Protein 4CCS (pdb70)

InterPro domains:
  IPR002762 Sirohydrochlorin cobaltochelatase CbiX-like [PF01903] (127-219)

Organism: Paracoccus pantotrophus (NCBI:txid82367)

Secondary structure (DSSP, 8-state):
-EEEEEE---SS-HHHHHHHHHHHHHHHGGG-TTSEEEEEETTSTTTTTT--TTEEEEE--SS-SHIIIIIHHHHHHHTT-TTPEEPPPGGG-TTHHHHHHHHHHHHHHHHT--GGG-EEEEEE---SS-SHHHHHHHHHHHHHGGGSSEEEEEESSSSSBHHHHTTT--SSEEEEE--S-HHHHHHT-HHHHHHHHT--SEEPPPGGGSTTHHHHHHHHHHHH--

CATH classification: 3.40.50.1400 (+1 more: 3.40.50.1400)

Radius of gyration: 17.85 Å; Cα contacts (8 Å, |Δi|>4): 462; chains: 1; bounding box: 40×48×39 Å

Nearest PDB structures (foldseek):
  4ccs-assembly1_A  TM=1.004E+00  e=5.128E-43  Paracoccus pantotrophus
  5zta-assembly2_B  TM=6.791E-01  e=8.653E-07  Bacillus subtilis subsp. subtilis str. 168
  2jh3-assembly1_C  TM=6.728E-01  e=1.393E-05  Deinococcus radiodurans
  7ca3-assembly1_A  TM=3.455E-01  e=2.907E+00  Homo sapiens

Sequence (226 aa):
RNVLIVAHGQPGDPAPQQRAIEALAARVAPLVPQACCVRGATLAMPGALDRADDETLIYPLFMATGWFTRSELPRRLALAGAPKARILPPFGSSDPGLPALCLALIAQAAETQGWPLAGTRLLVAAHGSGRSRAPSEAARRIAAGLAPYAAAATCGFIEEAPFFIADAARDLPERAICLPLFATQAEHVTDDLPAALSQAGFQGLVLPPVGLAPQVPAMIAESIKAALS

Structure (mmCIF, N/CA/C/O backbone):
data_4CCS
#
_entry.id   4CCS
#
_cell.length_a   130.450
_cell.length_b   130.450
_cell.length_c   56.850
_cell.angle_alpha   90.00
_cell.angle_beta   90.00
_cell.angle_gamma   120.00
#
_symmetry.space_group_name_H-M   'P 61 2 2'
#
loop_
_entity.id
_entity.type
_entity.pdbx_description
1 polymer CBIX
2 non-polymer D-MALATE
3 non-polymer 'SODIUM ION'
4 non-polymer 1,2-ETHANEDIOL
5 water water
#
loop_
_atom_site.group_PDB
_atom_site.id
_atom_site.type_symbol
_atom_site.label_atom_id
_atom_site.label_alt_id
_atom_site.label_comp_id
_atom_site.label_asym_id
_atom_site.label_entity_id
_atom_site.label_seq_id
_atom_site.pdbx_PDB_ins_code
_atom_site.Cartn_x
_atom_site.Cartn_y
_atom_site.Cartn_z
_atom_site.occupancy
_atom_site.B_iso_or_equiv
_atom_site.auth_seq_id
_atom_site.auth_comp_id
_atom_site.auth_asym_id
_atom_site.auth_atom_id
_atom_site.pdbx_PDB_model_num
ATOM 1 N N . ARG A 1 3 ? -3.382 38.417 7.786 1.00 39.12 3 ARG A N 1
ATOM 2 C CA . ARG A 1 3 ? -3.209 39.301 8.936 1.00 37.75 3 ARG A CA 1
ATOM 3 C C . ARG A 1 3 ? -1.737 39.714 9.122 1.00 36.95 3 ARG A C 1
ATOM 4 O O . ARG A 1 3 ? -1.464 40.896 9.172 1.00 36.55 3 ARG A O 1
ATOM 12 N N . ASN A 1 4 ? -0.801 38.770 9.204 1.00 32.25 4 ASN A N 1
ATOM 13 C CA . ASN A 1 4 ? 0.619 39.119 9.366 1.00 31.39 4 ASN A CA 1
ATOM 14 C C . ASN A 1 4 ? 1.250 39.499 8.019 1.00 31.26 4 ASN A C 1
ATOM 15 O O . ASN A 1 4 ? 1.165 38.720 7.065 1.00 30.61 4 ASN A O 1
ATOM 20 N N . VAL A 1 5 ? 1.851 40.703 7.931 1.00 25.73 5 VAL A N 1
ATOM 21 C CA . VAL A 1 5 ? 2.511 41.177 6.696 1.00 23.70 5 VAL A CA 1
ATOM 22 C C . VAL A 1 5 ? 3.937 41.664 6.976 1.00 25.11 5 VAL A C 1
ATOM 23 O O . VAL A 1 5 ? 4.146 42.513 7.843 1.00 24.20 5 VAL A O 1
ATOM 27 N N . LEU A 1 6 ? 4.904 41.161 6.199 1.00 20.91 6 LEU A N 1
ATOM 28 C CA . LEU A 1 6 ? 6.289 41.595 6.316 1.00 20.91 6 LEU A CA 1
ATOM 29 C C . LEU A 1 6 ? 6.760 42.210 4.990 1.00 21.59 6 LEU A C 1
ATOM 30 O O . LEU A 1 6 ? 6.705 41.547 3.959 1.00 19.67 6 LEU A O 1
ATOM 35 N N . ILE A 1 7 ? 7.160 43.493 5.022 1.00 19.35 7 ILE A N 1
ATOM 36 C CA . ILE A 1 7 ? 7.720 44.243 3.878 1.00 18.78 7 ILE A CA 1
ATOM 37 C C . ILE A 1 7 ? 9.222 43.967 3.956 1.00 20.80 7 ILE A C 1
ATOM 38 O O . ILE A 1 7 ? 9.862 44.310 4.959 1.00 18.96 7 ILE A O 1
ATOM 43 N N . VAL A 1 8 ? 9.759 43.293 2.934 1.00 17.42 8 VAL A N 1
ATOM 44 C CA . VAL A 1 8 ? 11.145 42.821 2.924 1.00 16.38 8 VAL A CA 1
ATOM 45 C C . VAL A 1 8 ? 12.005 43.525 1.884 1.00 18.94 8 VAL A C 1
ATOM 46 O O . VAL A 1 8 ? 11.675 43.524 0.699 1.00 18.41 8 VAL A O 1
ATOM 50 N N . ALA A 1 9 ? 13.130 44.087 2.331 1.00 15.82 9 ALA A N 1
ATOM 51 C CA . ALA A 1 9 ? 14.106 44.701 1.439 1.00 15.75 9 ALA A CA 1
ATOM 52 C C . ALA A 1 9 ? 15.319 43.785 1.272 1.00 20.53 9 ALA A C 1
ATOM 53 O O . ALA A 1 9 ? 15.670 43.031 2.197 1.00 18.30 9 ALA A O 1
ATOM 55 N N . HIS A 1 10 ? 15.978 43.874 0.106 1.00 17.58 10 HIS A N 1
ATOM 56 C CA . HIS A 1 10 ? 17.250 43.192 -0.141 1.00 18.11 10 HIS A CA 1
ATOM 57 C C . HIS A 1 10 ? 18.272 43.832 0.794 1.00 21.92 10 HIS A C 1
ATOM 58 O O . HIS A 1 10 ? 18.214 45.037 1.029 1.00 20.75 10 HIS A O 1
ATOM 65 N N . GLY A 1 11 ? 19.218 43.058 1.325 1.00 19.73 11 GLY A N 1
ATOM 66 C CA . GLY A 1 11 ? 20.213 43.726 2.165 1.00 18.76 11 GLY A CA 1
ATOM 67 C C . GLY A 1 11 ? 21.283 44.386 1.286 1.00 20.01 11 GLY A C 1
ATOM 68 O O . GLY A 1 11 ? 21.406 44.068 0.096 1.00 19.33 11 GLY A O 1
ATOM 69 N N . GLN A 1 12 ? 22.041 45.312 1.870 1.00 15.30 12 GLN A N 1
ATOM 70 C CA . GLN A 1 12 ? 23.153 45.979 1.189 1.00 15.11 12 GLN A CA 1
ATOM 71 C C . GLN A 1 12 ? 24.357 45.940 2.138 1.00 18.92 12 GLN A C 1
ATOM 72 O O . GLN A 1 12 ? 24.141 45.735 3.336 1.00 16.54 12 GLN A O 1
ATOM 80 N N . PRO A 1 13 ? 25.602 46.178 1.642 1.00 18.40 13 PRO A N 1
ATOM 81 C CA . PRO A 1 13 ? 26.773 46.191 2.545 1.00 18.74 13 PRO A CA 1
ATOM 82 C C . PRO A 1 13 ? 26.674 47.315 3.581 1.00 22.24 13 PRO A C 1
ATOM 83 O O . PRO A 1 13 ? 25.928 48.284 3.392 1.00 21.26 13 PRO A O 1
ATOM 87 N N . GLY A 1 14 ? 27.406 47.170 4.690 1.00 18.70 14 GLY A N 1
ATOM 88 C CA . GLY A 1 14 ? 27.450 48.164 5.758 1.00 17.89 14 GLY A CA 1
ATOM 89 C C . GLY A 1 14 ? 26.665 47.736 6.979 1.00 19.93 14 GLY A C 1
ATOM 90 O O . GLY A 1 14 ? 26.213 46.597 7.063 1.00 19.79 14 GLY A O 1
ATOM 91 N N . ASP A 1 15 ? 26.495 48.660 7.923 1.00 16.85 15 ASP A N 1
ATOM 92 C CA . ASP A 1 15 ? 25.747 48.453 9.160 1.00 17.08 15 ASP A CA 1
ATOM 93 C C . ASP A 1 15 ? 24.268 48.170 8.807 1.00 21.26 15 ASP A C 1
ATOM 94 O O . ASP A 1 15 ? 23.634 49.011 8.163 1.00 19.10 15 ASP A O 1
ATOM 99 N N . PRO A 1 16 ? 23.719 47.001 9.231 1.00 18.13 16 PRO A N 1
ATOM 100 C CA . PRO A 1 16 ? 22.316 46.708 8.921 1.00 17.96 16 PRO A CA 1
ATOM 101 C C . PRO A 1 16 ? 21.300 47.537 9.722 1.00 19.38 16 PRO A C 1
ATOM 102 O O . PRO A 1 16 ? 20.131 47.566 9.334 1.00 17.94 16 PRO A O 1
ATOM 106 N N . ALA A 1 17 ? 21.716 48.166 10.841 1.00 16.03 17 ALA A N 1
ATOM 107 C CA . ALA A 1 17 ? 20.780 48.913 11.702 1.00 16.98 17 ALA A CA 1
ATOM 108 C C . ALA A 1 17 ? 20.057 50.083 10.975 1.00 19.15 17 ALA A C 1
ATOM 109 O O . ALA A 1 17 ? 18.825 50.127 11.053 1.00 16.66 17 ALA A O 1
ATOM 111 N N . PRO A 1 18 ? 20.773 50.979 10.221 1.00 16.95 18 PRO A N 1
ATOM 112 C CA . PRO A 1 18 ? 20.018 52.043 9.525 1.00 16.84 18 PRO A CA 1
ATOM 113 C C . PRO A 1 18 ? 19.142 51.483 8.384 1.00 19.06 18 PRO A C 1
ATOM 114 O O . PRO A 1 18 ? 18.071 52.021 8.113 1.00 18.16 18 PRO A O 1
ATOM 118 N N . GLN A 1 19 ? 19.544 50.343 7.796 1.00 14.27 19 GLN A N 1
ATOM 119 C CA . GLN A 1 19 ? 18.768 49.697 6.731 1.00 14.44 19 GLN A CA 1
ATOM 120 C C . GLN A 1 19 ? 17.458 49.154 7.320 1.00 18.11 19 GLN A C 1
ATOM 121 O O . GLN A 1 19 ? 16.398 49.314 6.715 1.00 17.06 19 GLN A O 1
ATOM 129 N N . GLN A 1 20 ? 17.536 48.559 8.518 1.00 15.00 20 GLN A N 1
ATOM 130 C CA . GLN A 1 20 ? 16.364 48.031 9.237 1.00 15.72 20 GLN A CA 1
ATOM 131 C C . GLN A 1 20 ? 15.419 49.161 9.645 1.00 19.17 20 GLN A C 1
ATOM 132 O O . GLN A 1 20 ? 14.209 49.031 9.431 1.00 18.75 20 GLN A O 1
ATOM 140 N N . ARG A 1 21 ? 15.969 50.272 10.194 1.00 16.79 21 ARG A N 1
ATOM 141 C CA . ARG A 1 21 ? 15.176 51.449 10.599 1.00 16.69 21 ARG A CA 1
ATOM 142 C C . ARG A 1 21 ? 14.397 52.032 9.401 1.00 18.89 21 ARG A C 1
ATOM 143 O O . ARG A 1 21 ? 13.245 52.419 9.572 1.00 17.98 21 ARG A O 1
ATOM 151 N N . ALA A 1 22 ? 15.022 52.097 8.204 1.00 15.95 22 ALA A N 1
ATOM 152 C CA . ALA A 1 22 ? 14.367 52.616 6.988 1.00 16.40 22 ALA A CA 1
ATOM 153 C C . ALA A 1 22 ? 13.160 51.761 6.579 1.00 19.17 22 ALA A C 1
ATOM 154 O O . ALA A 1 22 ? 12.095 52.304 6.250 1.00 18.42 22 ALA A O 1
ATOM 156 N N . ILE A 1 23 ? 13.299 50.431 6.622 1.00 15.01 23 ILE A N 1
ATOM 157 C CA . ILE A 1 23 ? 12.196 49.537 6.219 1.00 14.76 23 ILE A CA 1
ATOM 158 C C . ILE A 1 23 ? 11.084 49.536 7.289 1.00 19.17 23 ILE A C 1
ATOM 159 O O . ILE A 1 23 ? 9.901 49.478 6.935 1.00 17.33 23 ILE A O 1
ATOM 164 N N . GLU A 1 24 ? 11.458 49.686 8.579 1.00 16.68 24 GLU A N 1
ATOM 165 C CA . GLU A 1 24 ? 10.480 49.808 9.671 1.00 15.99 24 GLU A CA 1
ATOM 166 C C . GLU A 1 24 ? 9.679 51.100 9.499 1.00 20.27 24 GLU A C 1
ATOM 167 O O . GLU A 1 24 ? 8.453 51.069 9.659 1.00 19.46 24 GLU A O 1
ATOM 173 N N . ALA A 1 25 ? 10.359 52.219 9.113 1.00 18.03 25 ALA A N 1
ATOM 174 C CA . ALA A 1 25 ? 9.729 53.523 8.867 1.00 18.75 25 ALA A CA 1
ATOM 175 C C . ALA A 1 25 ? 8.716 53.425 7.709 1.00 21.90 25 ALA A C 1
ATOM 176 O O . ALA A 1 25 ? 7.625 54.005 7.795 1.00 21.36 25 ALA A O 1
ATOM 178 N N . LEU A 1 26 ? 9.067 52.671 6.640 1.00 17.06 26 LEU A N 1
ATOM 179 C CA . LEU A 1 26 ? 8.174 52.453 5.500 1.00 16.78 26 LEU A CA 1
ATOM 180 C C . LEU A 1 26 ? 6.959 51.610 5.919 1.00 20.24 26 LEU A C 1
ATOM 181 O O . LEU A 1 26 ? 5.832 51.997 5.628 1.00 20.34 26 LEU A O 1
ATOM 186 N N . ALA A 1 27 ? 7.182 50.496 6.640 1.00 17.77 27 ALA A N 1
ATOM 187 C CA . ALA A 1 27 ? 6.087 49.634 7.107 1.00 18.32 27 ALA A CA 1
ATOM 188 C C . ALA A 1 27 ? 5.135 50.394 8.045 1.00 23.07 27 ALA A C 1
ATOM 189 O O . ALA A 1 27 ? 3.931 50.130 8.011 1.00 22.96 27 ALA A O 1
ATOM 191 N N . ALA A 1 28 ? 5.669 51.368 8.834 1.00 19.95 28 ALA A N 1
ATOM 192 C CA . ALA A 1 28 ? 4.883 52.205 9.743 1.00 20.70 28 ALA A CA 1
ATOM 193 C C . ALA A 1 28 ? 3.966 53.174 8.978 1.00 26.63 28 ALA A C 1
ATOM 194 O O . ALA A 1 28 ? 2.907 53.528 9.492 1.00 25.77 28 ALA A O 1
ATOM 196 N N . ARG A 1 29 ? 4.352 53.577 7.749 1.00 22.59 29 ARG A N 1
ATOM 197 C CA . ARG A 1 29 ? 3.531 54.442 6.899 1.00 21.47 29 ARG A CA 1
ATOM 198 C C . ARG A 1 29 ? 2.455 53.600 6.201 1.00 24.10 29 ARG A C 1
ATOM 199 O O . ARG A 1 29 ? 1.339 54.085 6.000 1.00 24.46 29 ARG A O 1
ATOM 207 N N . VAL A 1 30 ? 2.774 52.336 5.864 1.00 19.67 30 VAL A N 1
ATOM 208 C CA . VAL A 1 30 ? 1.847 51.375 5.252 1.00 19.18 30 VAL A CA 1
ATOM 209 C C . VAL A 1 30 ? 0.741 50.998 6.272 1.00 25.81 30 VAL A C 1
ATOM 210 O O . VAL A 1 30 ? -0.448 51.004 5.928 1.00 23.65 30 VAL A O 1
ATOM 214 N N . ALA A 1 31 ? 1.157 50.688 7.522 1.00 23.05 31 ALA A N 1
ATOM 215 C CA . ALA A 1 31 ? 0.328 50.222 8.642 1.00 23.46 31 ALA A CA 1
ATOM 216 C C . ALA A 1 31 ? -1.068 50.913 8.791 1.00 28.63 31 ALA A C 1
ATOM 217 O O . ALA A 1 31 ? -2.046 50.172 8.716 1.00 28.51 31 ALA A O 1
ATOM 219 N N . PRO A 1 32 ? -1.192 52.275 8.949 1.00 27.01 32 PRO A N 1
ATOM 220 C CA . PRO A 1 32 ? -2.542 52.870 9.110 1.00 27.85 32 PRO A CA 1
ATOM 221 C C . PRO A 1 32 ? -3.474 52.744 7.894 1.00 33.05 32 PRO A C 1
ATOM 222 O O . PRO A 1 32 ? -4.674 53.014 8.013 1.00 32.66 32 PRO A O 1
ATOM 226 N N . LEU A 1 33 ? -2.929 52.292 6.746 1.00 29.30 33 LEU A N 1
ATOM 227 C CA . LEU A 1 33 ? -3.662 52.118 5.497 1.00 29.01 33 LEU A CA 1
ATOM 228 C C . LEU A 1 33 ? -4.190 50.692 5.294 1.00 32.95 33 LEU A C 1
ATOM 229 O O . LEU A 1 33 ? -4.983 50.477 4.378 1.00 33.61 33 LEU A O 1
ATOM 234 N N . VAL A 1 34 ? -3.750 49.718 6.131 1.00 28.81 34 VAL A N 1
ATOM 235 C CA . VAL A 1 34 ? -4.192 48.311 6.094 1.00 29.42 34 VAL A CA 1
ATOM 236 C C . VAL A 1 34 ? -4.602 47.889 7.537 1.00 35.56 34 VAL A C 1
ATOM 237 O O . VAL A 1 34 ? -3.903 47.070 8.138 1.00 33.45 34 VAL A O 1
ATOM 241 N N . PRO A 1 35 ? -5.726 48.436 8.095 1.00 35.65 35 PRO A N 1
ATOM 242 C CA . PRO A 1 35 ? -6.124 48.100 9.473 1.00 35.85 35 PRO A CA 1
ATOM 243 C C . PRO A 1 35 ? -6.375 46.614 9.754 1.00 39.70 35 PRO A C 1
ATOM 244 O O . PRO A 1 35 ? -6.166 46.177 10.883 1.00 40.59 35 PRO A O 1
ATOM 248 N N . GLN A 1 36 ? -6.773 45.832 8.735 1.00 35.64 36 GLN A N 1
ATOM 249 C CA . GLN A 1 36 ? -7.039 44.397 8.872 1.00 34.96 36 GLN A CA 1
ATOM 250 C C . GLN A 1 36 ? -5.757 43.534 8.997 1.00 36.94 36 GLN A C 1
ATOM 251 O O . GLN A 1 36 ? -5.848 42.316 9.158 1.00 36.53 36 GLN A O 1
ATOM 259 N N . ALA A 1 37 ? -4.576 44.162 8.940 1.00 32.77 37 ALA A N 1
ATOM 260 C CA . ALA A 1 37 ? -3.305 43.446 9.034 1.00 31.27 37 ALA A CA 1
ATOM 261 C C . ALA A 1 37 ? -2.300 44.085 9.998 1.00 30.95 37 ALA A C 1
ATOM 262 O O . ALA A 1 37 ? -2.404 45.273 10.298 1.00 29.63 37 ALA A O 1
ATOM 264 N N . CYS A 1 38 ? -1.322 43.276 10.460 1.00 27.33 38 CYS A N 1
ATOM 265 C CA A CYS A 1 38 ? -0.212 43.691 11.324 0.50 26.60 38 CYS A CA 1
ATOM 266 C CA B CYS A 1 38 ? -0.221 43.748 11.301 0.50 26.40 38 CYS A CA 1
ATOM 267 C C . CYS A 1 38 ? 0.993 43.792 10.383 1.00 27.24 38 CYS A C 1
ATOM 268 O O . CYS A 1 38 ? 1.521 42.752 9.987 1.00 25.85 38 CYS A O 1
ATOM 273 N N . VAL A 1 39 ? 1.381 45.002 9.993 1.00 22.32 39 VAL A N 1
ATOM 274 C CA . VAL A 1 39 ? 2.463 45.267 9.035 1.00 21.32 39 VAL A CA 1
ATOM 275 C C . VAL A 1 39 ? 3.770 45.635 9.713 1.00 23.29 39 VAL A C 1
ATOM 276 O O . VAL A 1 39 ? 3.814 46.585 10.488 1.00 22.60 39 VAL A O 1
ATOM 280 N N . ARG A 1 40 ? 4.845 44.902 9.380 1.00 20.18 40 ARG A N 1
ATOM 281 C CA . ARG A 1 40 ? 6.184 45.174 9.917 1.00 19.89 40 ARG A CA 1
ATOM 282 C C . ARG A 1 40 ? 7.195 45.179 8.766 1.00 22.55 40 ARG A C 1
ATOM 283 O O . ARG A 1 40 ? 6.874 44.696 7.675 1.00 22.91 40 ARG A O 1
ATOM 291 N N . GLY A 1 41 ? 8.384 45.762 8.988 1.00 19.03 41 GLY A N 1
ATOM 292 C CA . GLY A 1 41 ? 9.416 45.832 7.955 1.00 18.67 41 GLY A CA 1
ATOM 293 C C . GLY A 1 41 ? 10.685 45.073 8.351 1.00 22.96 41 GLY A C 1
ATOM 294 O O . GLY A 1 41 ? 10.991 44.926 9.542 1.00 21.61 41 GLY A O 1
ATOM 295 N N . ALA A 1 42 ? 11.422 44.589 7.342 1.00 19.05 42 ALA A N 1
ATOM 296 C CA . ALA A 1 42 ? 12.677 43.863 7.551 1.00 19.60 42 ALA A CA 1
ATOM 297 C C . ALA A 1 42 ? 13.633 44.023 6.382 1.00 22.01 42 ALA A C 1
ATOM 298 O O . ALA A 1 42 ? 13.213 44.100 5.223 1.00 19.87 42 ALA A O 1
ATOM 300 N N . THR A 1 43 ? 14.933 44.042 6.694 1.00 17.80 43 THR A N 1
ATOM 301 C CA . THR A 1 43 ? 15.981 44.038 5.681 1.00 16.53 43 THR A CA 1
ATOM 302 C C . THR A 1 43 ? 16.690 42.712 5.797 1.00 19.27 43 THR A C 1
ATOM 303 O O . THR A 1 43 ? 16.993 42.278 6.914 1.00 16.45 43 THR A O 1
ATOM 307 N N . LEU A 1 44 ? 16.979 42.079 4.651 1.00 17.64 44 LEU A N 1
ATOM 308 C CA . LEU A 1 44 ? 17.704 40.812 4.629 1.00 17.73 44 LEU A CA 1
ATOM 309 C C . LEU A 1 44 ? 19.170 40.981 5.082 1.00 20.65 44 LEU A C 1
ATOM 310 O O . LEU A 1 44 ? 19.855 39.976 5.283 1.00 20.54 44 LEU A O 1
ATOM 315 N N . ALA A 1 45 ? 19.635 42.245 5.298 1.00 15.18 45 ALA A N 1
ATOM 316 C CA . ALA A 1 45 ? 21.002 42.489 5.826 1.00 15.61 45 ALA A CA 1
ATOM 317 C C . ALA A 1 45 ? 21.031 42.190 7.343 1.00 19.36 45 ALA A C 1
ATOM 318 O O . ALA A 1 45 ? 22.105 42.030 7.923 1.00 18.23 45 ALA A O 1
ATOM 320 N N . MET A 1 46 ? 19.846 42.125 7.983 1.00 17.63 46 MET A N 1
ATOM 321 C CA . MET A 1 46 ? 19.728 41.891 9.412 1.00 19.17 46 MET A CA 1
ATOM 322 C C . MET A 1 46 ? 19.598 40.392 9.678 1.00 25.32 46 MET A C 1
ATOM 323 O O . MET A 1 46 ? 18.706 39.759 9.092 1.00 24.89 46 MET A O 1
ATOM 328 N N . PRO A 1 47 ? 20.493 39.795 10.530 1.00 22.84 47 PRO A N 1
ATOM 329 C CA . PRO A 1 47 ? 20.328 38.368 10.839 1.00 23.20 47 PRO A CA 1
ATOM 330 C C . PRO A 1 47 ? 18.999 38.203 11.595 1.00 28.74 47 PRO A C 1
ATOM 331 O O . PRO A 1 47 ? 18.610 39.086 12.376 1.00 28.76 47 PRO A O 1
ATOM 335 N N . 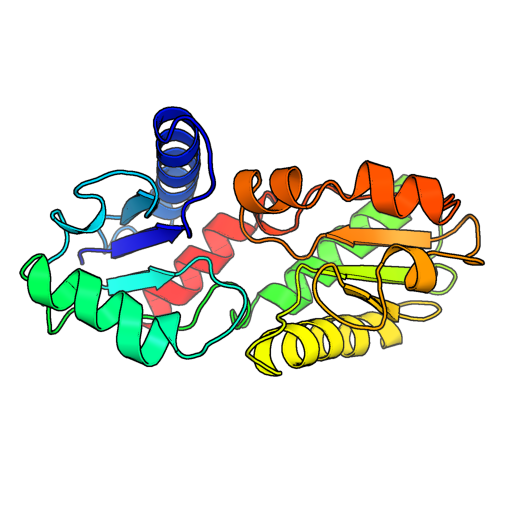GLY A 1 48 ? 18.273 37.124 11.294 1.00 27.19 48 GLY A N 1
ATOM 336 C CA . GLY A 1 48 ? 16.977 36.858 11.931 1.00 27.55 48 GLY A CA 1
ATOM 337 C C . GLY A 1 48 ? 15.852 37.757 11.399 1.00 31.56 48 GLY A C 1
ATOM 338 O O . GLY A 1 48 ? 14.831 37.901 12.072 1.00 30.01 48 GLY A O 1
ATOM 339 N N . ALA A 1 49 ? 16.036 38.349 10.193 1.00 28.83 49 ALA A N 1
ATOM 340 C CA . ALA A 1 49 ? 15.064 39.244 9.527 1.00 28.95 49 ALA A CA 1
ATOM 341 C C . ALA A 1 49 ? 13.679 38.611 9.400 1.00 33.56 49 ALA A C 1
ATOM 342 O O . ALA A 1 49 ? 12.674 39.267 9.674 1.00 32.92 49 ALA A O 1
ATOM 344 N N . LEU A 1 50 ? 13.652 37.329 8.994 1.00 31.86 50 LEU A N 1
ATOM 345 C CA . LEU A 1 50 ? 12.454 36.540 8.723 1.00 32.97 50 LEU A CA 1
ATOM 346 C C . LEU A 1 50 ? 11.956 35.649 9.861 1.00 42.10 50 LEU A C 1
ATOM 347 O O . LEU A 1 50 ? 10.985 34.912 9.641 1.00 42.65 50 LEU A O 1
ATOM 352 N N . ASP A 1 51 ? 12.573 35.684 11.061 1.00 40.97 51 ASP A N 1
ATOM 353 C CA . ASP A 1 51 ? 12.078 34.760 12.085 1.00 42.25 51 ASP A CA 1
ATOM 354 C C . ASP A 1 51 ? 10.753 35.232 12.751 1.00 47.45 51 ASP A C 1
ATOM 355 O O . ASP A 1 51 ? 10.138 34.441 13.466 1.00 48.25 51 ASP A O 1
ATOM 360 N N . ARG A 1 52 ? 10.253 36.441 12.421 1.00 44.39 52 ARG A N 1
ATOM 361 C CA . ARG A 1 52 ? 8.951 36.899 12.920 1.00 44.81 52 ARG A CA 1
ATOM 362 C C . ARG A 1 52 ? 7.807 36.362 12.023 1.00 48.50 52 ARG A C 1
ATOM 363 O O . ARG A 1 52 ? 6.641 36.391 12.423 1.00 48.46 52 ARG A O 1
ATOM 371 N N . ALA A 1 53 ? 8.157 35.861 10.820 1.00 43.80 53 ALA A N 1
ATOM 372 C CA . ALA A 1 53 ? 7.216 35.306 9.848 1.00 42.86 53 ALA A CA 1
ATOM 373 C C . ALA A 1 53 ? 6.835 33.872 10.183 1.00 45.26 53 ALA A C 1
ATOM 374 O O . ALA A 1 53 ? 7.636 33.126 10.744 1.00 45.08 53 ALA A O 1
ATOM 376 N N . ASP A 1 54 ? 5.613 33.484 9.798 1.00 40.78 54 ASP A N 1
ATOM 377 C CA . ASP A 1 54 ? 5.080 32.132 9.953 1.00 39.93 54 ASP A CA 1
ATOM 378 C C . ASP A 1 54 ? 4.335 31.731 8.674 1.00 43.83 54 ASP A C 1
ATOM 379 O O . ASP A 1 54 ? 4.310 32.511 7.715 1.00 42.90 54 ASP A O 1
ATOM 384 N N . ASP A 1 55 ? 3.737 30.525 8.653 1.00 41.05 55 ASP A N 1
ATOM 385 C CA . ASP A 1 55 ? 3.007 29.986 7.504 1.00 40.85 55 ASP A CA 1
ATOM 386 C C . ASP A 1 55 ? 1.811 30.832 7.039 1.00 42.41 55 ASP A C 1
ATOM 387 O O . ASP A 1 55 ? 1.404 30.696 5.886 1.00 42.34 55 ASP A O 1
ATOM 392 N N . GLU A 1 56 ? 1.265 31.708 7.905 1.00 37.42 56 GLU A N 1
ATOM 393 C CA . GLU A 1 56 ? 0.140 32.572 7.531 1.00 37.13 56 GLU A CA 1
ATOM 394 C C . GLU A 1 56 ? 0.563 34.033 7.274 1.00 38.39 56 GLU A C 1
ATOM 395 O O . GLU A 1 56 ? -0.293 34.917 7.190 1.00 37.71 56 GLU A O 1
ATOM 401 N N . THR A 1 57 ? 1.876 34.284 7.126 1.00 33.70 57 THR A N 1
ATOM 402 C CA . THR A 1 57 ? 2.395 35.637 6.867 1.00 32.56 57 THR A CA 1
ATOM 403 C C . THR A 1 57 ? 2.463 35.899 5.357 1.00 33.52 57 THR A C 1
ATOM 404 O O . THR A 1 57 ? 2.825 34.999 4.594 1.00 33.29 57 THR A O 1
ATOM 408 N N . LEU A 1 58 ? 2.116 37.129 4.936 1.00 28.56 58 LEU A N 1
ATOM 409 C CA . LEU A 1 58 ? 2.248 37.565 3.544 1.00 27.97 58 LEU A CA 1
ATOM 410 C C . LEU A 1 58 ? 3.556 38.372 3.451 1.00 29.23 58 LEU A C 1
ATOM 411 O O . LEU A 1 58 ? 3.838 39.179 4.329 1.00 28.30 58 LEU A O 1
ATOM 416 N N . ILE A 1 59 ? 4.346 38.145 2.404 1.00 25.84 59 ILE A N 1
ATOM 417 C CA . ILE A 1 59 ? 5.612 38.848 2.185 1.00 25.17 59 ILE A CA 1
ATOM 418 C C . ILE A 1 59 ? 5.476 39.816 1.011 1.00 26.75 59 ILE A C 1
ATOM 419 O O . ILE A 1 59 ? 5.176 39.372 -0.101 1.00 26.29 59 ILE A O 1
ATOM 424 N N . TYR A 1 60 ? 5.694 41.128 1.246 1.00 22.60 60 TYR A N 1
ATOM 425 C CA . TYR A 1 60 ? 5.716 42.105 0.151 1.00 21.57 60 TYR A CA 1
ATOM 426 C C . TYR A 1 60 ? 7.209 42.410 -0.116 1.00 21.91 60 TYR A C 1
ATOM 427 O O . TYR A 1 60 ? 7.831 43.137 0.661 1.00 20.41 60 TYR A O 1
ATOM 436 N N . PRO A 1 61 ? 7.781 41.831 -1.180 1.00 18.96 61 PRO A N 1
ATOM 437 C CA . PRO A 1 61 ? 9.201 42.057 -1.472 1.00 18.15 61 PRO A CA 1
ATOM 438 C C . PRO A 1 61 ? 9.457 43.371 -2.217 1.00 22.64 61 PRO A C 1
ATOM 439 O O . PRO A 1 61 ? 8.859 43.624 -3.268 1.00 20.07 61 PRO A O 1
ATOM 443 N N . LEU A 1 62 ? 10.380 44.198 -1.692 1.00 21.22 62 LEU A N 1
ATOM 444 C CA . LEU A 1 62 ? 10.778 45.448 -2.362 1.00 21.87 62 LEU A CA 1
ATOM 445 C C . LEU A 1 62 ? 11.811 45.148 -3.470 1.00 24.62 62 LEU A C 1
ATOM 446 O O . LEU A 1 62 ? 12.894 45.736 -3.498 1.00 24.71 62 LEU A O 1
ATOM 451 N N . PHE A 1 63 ? 11.500 44.187 -4.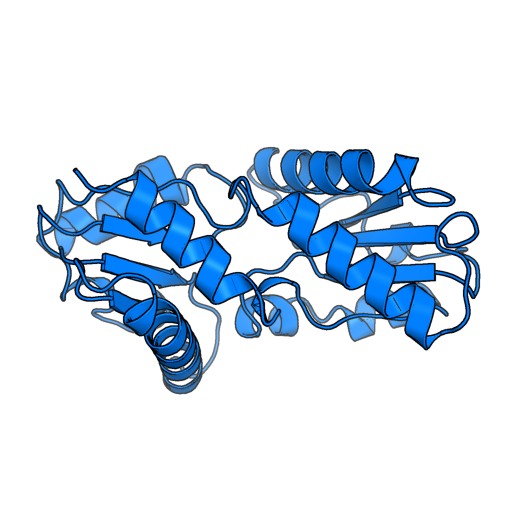344 1.00 20.40 63 PHE A N 1
ATOM 452 C CA . PHE A 1 63 ? 12.401 43.779 -5.428 1.00 20.77 63 PHE A CA 1
ATOM 453 C C . PHE A 1 63 ? 11.914 44.386 -6.744 1.00 25.11 63 PHE A C 1
ATOM 454 O O . PHE A 1 63 ? 10.732 44.715 -6.848 1.00 22.93 63 PHE A O 1
ATOM 462 N N . MET A 1 64 ? 12.818 44.556 -7.734 1.00 22.87 64 MET A N 1
ATOM 463 C CA . MET A 1 64 ? 12.467 45.173 -9.024 1.00 22.17 64 MET A CA 1
ATOM 464 C C . MET A 1 64 ? 11.824 44.218 -10.036 1.00 28.80 64 MET A C 1
ATOM 465 O O . MET A 1 64 ? 11.193 44.677 -10.992 1.00 29.20 64 MET A O 1
ATOM 470 N N . ALA A 1 65 ? 12.014 42.909 -9.860 1.00 28.12 65 ALA A N 1
ATOM 471 C CA . ALA A 1 65 ? 11.438 41.887 -10.750 1.00 29.84 65 ALA A CA 1
ATOM 472 C C . ALA A 1 65 ? 11.357 40.544 -10.040 1.00 35.32 65 ALA A C 1
ATOM 473 O O . ALA A 1 65 ? 11.876 40.395 -8.932 1.00 34.03 65 ALA A O 1
ATOM 475 N N . THR A 1 66 ? 10.670 39.583 -10.675 1.00 33.95 66 THR A N 1
ATOM 476 C CA . THR A 1 66 ? 10.534 38.197 -10.237 1.00 35.07 66 THR A CA 1
ATOM 477 C C . THR A 1 66 ? 11.771 37.465 -10.815 1.00 40.90 66 THR A C 1
ATOM 478 O O . THR A 1 66 ? 12.328 37.915 -11.817 1.00 40.82 66 THR A O 1
ATOM 482 N N . GLY A 1 67 ? 12.213 36.372 -10.179 1.00 38.92 67 GLY A N 1
ATOM 483 C CA . GLY A 1 67 ? 13.364 35.599 -10.643 1.00 39.68 67 GLY A CA 1
ATOM 484 C C . GLY A 1 67 ? 13.765 34.529 -9.633 1.00 46.42 67 GLY A C 1
ATOM 485 O O . GLY A 1 67 ? 12.941 34.115 -8.815 1.00 45.44 67 GLY A O 1
ATOM 486 N N . TRP A 1 68 ? 15.036 34.091 -9.688 1.00 45.90 68 TRP A N 1
ATOM 487 C CA . TRP A 1 68 ? 15.601 33.078 -8.793 1.00 47.01 68 TRP A CA 1
ATOM 488 C C . TRP A 1 68 ? 15.392 33.430 -7.312 1.00 51.10 68 TRP A C 1
ATOM 489 O O . TRP A 1 68 ? 15.106 32.533 -6.514 1.00 50.98 68 TRP A O 1
ATOM 500 N N . PHE A 1 69 ? 15.526 34.724 -6.950 1.00 46.90 69 PHE A N 1
ATOM 501 C CA . PHE A 1 69 ? 15.341 35.152 -5.565 1.00 46.65 69 PHE A CA 1
ATOM 502 C C . PHE A 1 69 ? 13.895 34.952 -5.079 1.00 51.44 69 PHE A C 1
ATOM 503 O O . PHE A 1 69 ? 13.705 34.271 -4.074 1.00 51.36 69 PHE A O 1
ATOM 511 N N . THR A 1 70 ? 12.888 35.486 -5.807 1.00 48.22 70 THR A N 1
ATOM 512 C CA . THR A 1 70 ? 11.471 35.344 -5.432 1.00 48.52 70 THR A CA 1
ATOM 513 C C . THR A 1 70 ? 10.973 33.893 -5.514 1.00 53.84 70 THR A C 1
ATOM 514 O O . THR A 1 70 ? 10.170 33.476 -4.677 1.00 53.16 70 THR A O 1
ATOM 518 N N . ARG A 1 71 ? 11.448 33.134 -6.523 1.00 51.52 71 ARG A N 1
ATOM 519 C CA . ARG A 1 71 ? 11.024 31.757 -6.782 1.00 51.89 71 ARG A CA 1
ATOM 520 C C . ARG A 1 71 ? 11.727 30.682 -5.950 1.00 55.78 71 ARG A C 1
ATOM 521 O O . ARG A 1 71 ? 11.085 29.685 -5.608 1.00 55.48 71 ARG A O 1
ATOM 529 N N . SER A 1 72 ? 13.029 30.854 -5.648 1.00 52.21 72 SER A N 1
ATOM 530 C CA . SER A 1 72 ? 13.794 29.830 -4.934 1.00 52.14 72 SER A CA 1
ATOM 531 C C . SER A 1 72 ? 14.494 30.280 -3.643 1.00 55.35 72 SER A C 1
ATOM 532 O O . SER A 1 72 ? 14.366 29.586 -2.632 1.00 55.18 72 SER A O 1
ATOM 535 N N . GLU A 1 73 ? 15.254 31.398 -3.676 1.00 50.84 73 GLU A N 1
ATOM 536 C CA . GLU A 1 73 ? 16.022 31.873 -2.521 1.00 50.20 73 GLU A CA 1
ATOM 537 C C . GLU A 1 73 ? 15.158 32.327 -1.344 1.00 53.18 73 GLU A C 1
ATOM 538 O O . GLU A 1 73 ? 15.306 31.780 -0.250 1.00 52.41 73 GLU A O 1
ATOM 544 N N . LEU A 1 74 ? 14.290 33.334 -1.554 1.00 49.80 74 LEU A N 1
ATOM 545 C CA . LEU A 1 74 ? 13.388 33.853 -0.522 1.00 49.23 74 LEU A CA 1
ATOM 546 C C . LEU A 1 74 ? 12.511 32.723 0.076 1.00 54.67 74 LEU A C 1
ATOM 547 O O . LEU A 1 74 ? 12.433 32.682 1.299 1.00 53.99 74 LEU A O 1
ATOM 552 N N . PRO A 1 75 ? 11.966 31.745 -0.734 1.00 53.32 75 PRO A N 1
ATOM 553 C CA . PRO A 1 75 ? 11.226 30.628 -0.126 1.00 54.08 75 PRO A CA 1
ATOM 554 C C . PRO A 1 75 ? 12.119 29.736 0.755 1.00 60.39 75 PRO A C 1
ATOM 555 O O . PRO A 1 75 ? 11.641 29.230 1.769 1.00 60.36 75 PRO A O 1
ATOM 559 N N . ARG A 1 76 ? 13.406 29.561 0.378 1.00 57.88 76 ARG A N 1
ATOM 560 C CA . ARG A 1 76 ? 14.384 28.768 1.132 1.00 58.10 76 ARG A CA 1
ATOM 561 C C . ARG A 1 76 ? 14.721 29.478 2.456 1.00 62.20 76 ARG A C 1
ATOM 562 O O . ARG A 1 76 ? 14.679 28.839 3.506 1.00 62.58 76 ARG A O 1
ATOM 570 N N . ARG A 1 77 ? 14.996 30.802 2.410 1.00 57.81 77 ARG A N 1
ATOM 571 C CA . ARG A 1 77 ? 15.281 31.621 3.597 1.00 57.12 77 ARG A CA 1
ATOM 572 C C . ARG A 1 77 ? 14.070 31.739 4.551 1.00 60.90 77 ARG A C 1
ATOM 573 O O . ARG A 1 77 ? 14.259 32.029 5.737 1.00 60.94 77 ARG A O 1
ATOM 581 N N . LEU A 1 78 ? 12.841 31.494 4.033 1.00 56.11 78 LEU A N 1
ATOM 582 C CA . LEU A 1 78 ? 11.599 31.507 4.808 1.00 55.45 78 LEU A CA 1
ATOM 583 C C . LEU A 1 78 ? 11.315 30.122 5.404 1.00 61.19 78 LEU A C 1
ATOM 584 O O . LEU A 1 78 ? 10.987 30.037 6.587 1.00 60.49 78 LEU A O 1
ATOM 589 N N . ALA A 1 79 ? 11.437 29.044 4.582 1.00 59.42 79 ALA A N 1
ATOM 590 C CA . ALA A 1 79 ? 11.199 27.643 4.970 1.00 60.13 79 ALA A CA 1
ATOM 591 C C . ALA A 1 79 ? 12.083 27.186 6.124 1.00 65.85 79 ALA A C 1
ATOM 592 O O . ALA A 1 79 ? 11.627 26.411 6.972 1.00 65.67 79 ALA A O 1
ATOM 594 N N . LEU A 1 80 ? 13.343 27.668 6.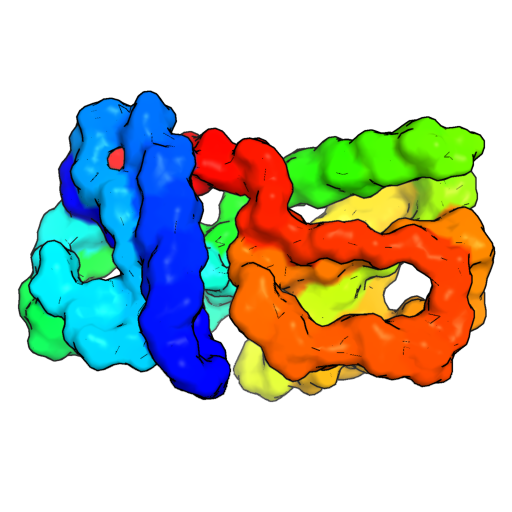152 1.00 62.95 80 LEU A N 1
ATOM 595 C CA . LEU A 1 80 ? 14.303 27.367 7.211 1.00 63.16 80 LEU A CA 1
ATOM 596 C C . LEU A 1 80 ? 13.893 28.097 8.488 1.00 66.78 80 LEU A C 1
ATOM 597 O O . LEU A 1 80 ? 13.868 27.477 9.550 1.00 66.71 80 LEU A O 1
ATOM 602 N N . ALA A 1 81 ? 13.515 29.395 8.367 1.00 62.45 81 ALA A N 1
ATOM 603 C CA . ALA A 1 81 ? 13.076 30.273 9.462 1.00 61.63 81 ALA A CA 1
ATOM 604 C C . ALA A 1 81 ? 11.799 29.793 10.182 1.00 64.09 81 ALA A C 1
ATOM 605 O O . ALA A 1 81 ? 11.446 30.341 11.229 1.00 63.40 81 ALA A O 1
ATOM 607 N N . GLY A 1 82 ? 11.121 28.768 9.627 1.00 60.17 82 GLY A N 1
ATOM 608 C CA . GLY A 1 82 ? 9.900 28.183 10.179 1.00 59.95 82 GLY A CA 1
ATOM 609 C C . GLY A 1 82 ? 8.638 28.604 9.421 1.00 63.89 82 GLY A C 1
ATOM 610 O O . GLY A 1 82 ? 7.533 28.358 9.913 1.00 63.50 82 GLY A O 1
ATOM 611 N N . ALA A 1 83 ? 8.797 29.211 8.220 1.00 60.04 83 ALA A N 1
ATOM 612 C CA . ALA A 1 83 ? 7.682 29.690 7.393 1.00 59.36 83 ALA A CA 1
ATOM 613 C C . ALA A 1 83 ? 7.707 29.185 5.917 1.00 62.58 83 ALA A C 1
ATOM 614 O O . ALA A 1 83 ? 7.776 30.025 5.009 1.00 62.01 83 ALA A O 1
ATOM 616 N N . PRO A 1 84 ? 7.616 27.836 5.661 1.00 58.52 84 PRO A N 1
ATOM 617 C CA . PRO A 1 84 ? 7.622 27.344 4.272 1.00 57.67 84 PRO A CA 1
ATOM 618 C C . PRO A 1 84 ? 6.389 27.723 3.453 1.00 58.94 84 PRO A C 1
ATOM 619 O O . PRO A 1 84 ? 6.510 27.921 2.244 1.00 58.83 84 PRO A O 1
ATOM 623 N N . LYS A 1 85 ? 5.214 27.816 4.101 1.00 53.06 85 LYS A N 1
ATOM 624 C CA . LYS A 1 85 ? 3.954 28.154 3.439 1.00 51.82 85 LYS A CA 1
ATOM 625 C C . LYS A 1 85 ? 3.652 29.662 3.401 1.00 52.29 85 LYS A C 1
ATOM 626 O O . LYS A 1 85 ? 2.547 30.040 3.001 1.00 52.37 85 LYS A O 1
ATOM 632 N N . ALA A 1 86 ? 4.629 30.522 3.788 1.00 45.18 86 ALA A N 1
ATOM 633 C CA . ALA A 1 86 ? 4.460 31.977 3.745 1.00 43.26 86 ALA A CA 1
ATOM 634 C C . ALA A 1 86 ? 4.332 32.432 2.283 1.00 43.27 86 ALA A C 1
ATOM 635 O O . ALA A 1 86 ? 5.163 32.082 1.440 1.00 42.81 86 ALA A O 1
ATOM 637 N N . ARG A 1 87 ? 3.245 33.148 1.988 1.00 36.84 87 ARG A N 1
ATOM 638 C CA . ARG A 1 87 ? 2.907 33.625 0.655 1.00 35.63 87 ARG A CA 1
ATOM 639 C C . ARG A 1 87 ? 3.717 34.862 0.263 1.00 34.61 87 ARG A C 1
ATOM 640 O O . ARG A 1 87 ? 3.716 35.855 0.984 1.00 31.76 87 ARG A O 1
ATOM 648 N N . ILE A 1 88 ? 4.378 34.801 -0.902 1.00 30.80 88 ILE A N 1
ATOM 649 C CA . ILE A 1 88 ? 5.165 35.918 -1.436 1.00 30.06 88 ILE A CA 1
ATOM 650 C C . ILE A 1 88 ? 4.334 36.658 -2.488 1.00 33.27 88 ILE A C 1
ATOM 651 O O . ILE A 1 88 ? 3.972 36.088 -3.520 1.00 33.91 88 ILE A O 1
ATOM 656 N N . LEU A 1 89 ? 4.039 37.922 -2.221 1.00 28.20 89 LEU A N 1
ATOM 657 C CA . LEU A 1 89 ? 3.259 38.766 -3.119 1.00 27.18 89 LEU A CA 1
ATOM 658 C C . LEU A 1 89 ? 4.106 39.225 -4.329 1.00 29.55 89 LEU A C 1
ATOM 659 O O . LEU A 1 89 ? 5.338 39.072 -4.281 1.00 28.26 89 LEU A O 1
ATOM 664 N N . PRO A 1 90 ? 3.463 39.790 -5.403 1.00 25.58 90 PRO A N 1
ATOM 665 C CA . PRO A 1 90 ? 4.230 40.339 -6.526 1.00 24.47 90 PRO A CA 1
ATOM 666 C C . PRO A 1 90 ? 5.135 41.466 -6.000 1.00 25.29 90 PRO A C 1
ATOM 667 O O . PRO A 1 90 ? 4.727 42.214 -5.104 1.00 23.81 90 PRO A O 1
ATOM 671 N N . PRO A 1 91 ? 6.366 41.564 -6.516 1.00 20.73 91 PRO A N 1
ATOM 672 C CA . PRO A 1 91 ? 7.310 42.571 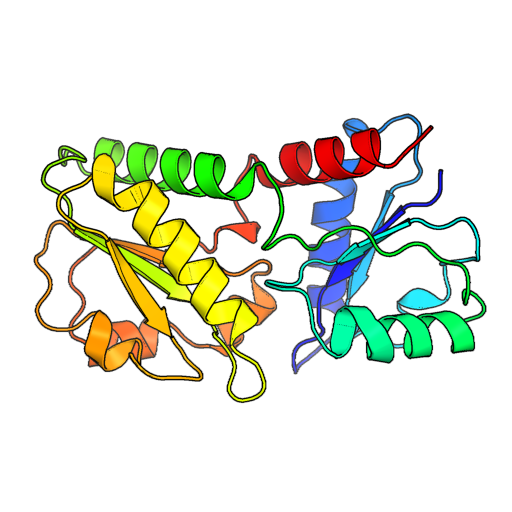-6.024 1.00 19.64 91 PRO A CA 1
ATOM 673 C C . PRO A 1 91 ? 6.964 44.019 -6.391 1.00 21.74 91 PRO A C 1
ATOM 674 O O . PRO A 1 91 ? 6.192 44.265 -7.321 1.00 20.09 91 PRO A O 1
ATOM 678 N N . PHE A 1 92 ? 7.582 44.978 -5.669 1.00 19.00 92 PHE A N 1
ATOM 679 C CA . PHE A 1 92 ? 7.477 46.427 -5.870 1.00 18.44 92 PHE A CA 1
ATOM 680 C C . PHE A 1 92 ? 7.586 46.800 -7.364 1.00 21.76 92 PHE A C 1
ATOM 681 O O . PHE A 1 92 ? 6.787 47.603 -7.852 1.00 20.84 92 PHE A O 1
ATOM 689 N N . GLY A 1 93 ? 8.565 46.215 -8.082 1.00 19.22 93 GLY A N 1
ATOM 690 C CA . GLY A 1 93 ? 8.790 46.527 -9.502 1.00 19.31 93 GLY A CA 1
ATOM 691 C C . GLY A 1 93 ? 7.604 46.172 -10.417 1.00 23.35 93 GLY A C 1
ATOM 692 O O . GLY A 1 93 ? 7.408 46.842 -11.433 1.00 23.69 93 GLY A O 1
ATOM 693 N N . SER A 1 94 ? 6.824 45.140 -10.047 1.00 20.08 94 SER A N 1
ATOM 694 C CA A SER A 1 94 ? 5.665 44.698 -10.834 0.50 20.24 94 SER A CA 1
ATOM 695 C CA B SER A 1 94 ? 5.663 44.668 -10.814 0.50 19.52 94 SER A CA 1
ATOM 696 C C . SER A 1 94 ? 4.350 45.246 -10.282 1.00 23.55 94 SER A C 1
ATOM 697 O O . SER A 1 94 ? 3.274 44.864 -10.749 1.00 24.39 94 SER A O 1
ATOM 702 N N . ASP A 1 95 ? 4.421 46.153 -9.293 1.00 18.96 95 ASP A N 1
ATOM 703 C CA . ASP A 1 95 ? 3.221 46.730 -8.702 1.00 18.56 95 ASP A CA 1
ATOM 704 C C . ASP A 1 95 ? 2.382 47.479 -9.757 1.00 22.38 95 ASP A C 1
ATOM 705 O O . ASP A 1 95 ? 2.946 48.270 -10.513 1.00 20.12 95 ASP A O 1
ATOM 710 N N . PRO A 1 96 ? 1.049 47.201 -9.843 1.00 22.03 96 PRO A N 1
ATOM 711 C CA . PRO A 1 96 ? 0.208 47.871 -10.850 1.00 21.50 96 PRO A CA 1
ATOM 712 C C . PRO A 1 96 ? 0.260 49.394 -10.793 1.00 22.49 96 PRO A C 1
ATOM 713 O O . PRO A 1 96 ? 0.104 50.027 -11.822 1.00 21.29 96 PRO A O 1
ATOM 717 N N . GLY A 1 97 ? 0.504 49.980 -9.604 1.00 20.29 97 GLY A N 1
ATOM 718 C CA . GLY A 1 97 ? 0.545 51.436 -9.440 1.00 19.57 97 GLY A CA 1
ATOM 719 C C . GLY A 1 97 ? 1.881 52.100 -9.760 1.00 21.53 97 GLY A C 1
ATOM 720 O O . GLY A 1 97 ? 1.946 53.327 -9.753 1.00 20.01 97 GLY A O 1
ATOM 721 N N . LEU A 1 98 ? 2.941 51.320 -10.039 1.00 17.56 98 LEU A N 1
ATOM 722 C CA . LEU A 1 98 ? 4.264 51.911 -10.275 1.00 16.06 98 LEU A CA 1
ATOM 723 C C . LEU A 1 98 ? 4.347 52.807 -11.547 1.00 18.35 98 LEU A C 1
ATOM 724 O O . LEU A 1 98 ? 4.889 53.904 -11.422 1.00 16.48 98 LEU A O 1
ATOM 729 N N . PRO A 1 99 ? 3.770 52.411 -12.728 1.00 16.32 99 PRO A N 1
ATOM 730 C CA . PRO A 1 99 ? 3.871 53.314 -13.891 1.00 16.64 99 PRO A CA 1
ATOM 731 C C . PRO A 1 99 ? 3.190 54.664 -13.683 1.00 19.10 99 PRO A C 1
ATOM 732 O O . PRO A 1 99 ? 3.754 55.682 -14.087 1.00 18.92 99 PRO A O 1
ATOM 736 N N . ALA A 1 100 ? 2.022 54.686 -13.013 1.00 17.73 100 ALA A N 1
ATOM 737 C CA . ALA A 1 100 ? 1.309 55.950 -12.737 1.00 17.91 100 ALA A CA 1
ATOM 738 C C . ALA A 1 100 ? 2.120 56.802 -11.745 1.00 20.36 100 ALA A C 1
ATOM 739 O O . ALA A 1 100 ? 2.231 58.019 -11.921 1.00 19.69 100 ALA A O 1
ATOM 741 N N . LEU A 1 101 ? 2.746 56.152 -10.753 1.00 17.40 101 LEU A N 1
ATOM 742 C CA . LEU A 1 101 ? 3.596 56.872 -9.782 1.00 17.39 101 LEU A CA 1
ATOM 743 C C . LEU A 1 101 ? 4.782 57.576 -10.473 1.00 18.39 101 LEU A C 1
ATOM 744 O O . LEU A 1 101 ? 5.040 58.762 -10.194 1.00 17.04 101 LEU A O 1
ATOM 749 N N . CYS A 1 102 ? 5.473 56.864 -11.395 1.00 14.87 102 CYS A N 1
ATOM 750 C CA . CYS A 1 102 ? 6.601 57.407 -12.165 1.00 15.43 102 CYS A CA 1
ATOM 751 C C . CYS A 1 102 ? 6.141 58.595 -12.986 1.00 18.42 102 CYS A C 1
ATOM 752 O O . CYS A 1 102 ? 6.832 59.613 -13.034 1.00 16.79 102 CYS A O 1
ATOM 755 N N . LEU A 1 103 ? 4.960 58.473 -13.622 1.00 16.38 103 LEU A N 1
ATOM 756 C CA . LEU A 1 103 ? 4.405 59.567 -14.429 1.00 15.60 103 LEU A CA 1
ATOM 757 C C . LEU A 1 103 ? 4.087 60.805 -13.585 1.00 18.39 103 LEU A C 1
ATOM 758 O O . LEU A 1 103 ? 4.454 61.907 -13.982 1.00 18.72 103 LEU A O 1
ATOM 763 N N . ALA A 1 104 ? 3.446 60.630 -12.424 1.00 16.99 104 ALA A N 1
ATOM 764 C CA . ALA A 1 104 ? 3.105 61.750 -11.542 1.00 17.98 104 ALA A CA 1
ATOM 765 C C . ALA A 1 104 ? 4.379 62.458 -11.031 1.00 20.68 104 ALA A C 1
ATOM 766 O O . ALA A 1 104 ? 4.428 63.686 -11.011 1.00 18.08 104 ALA A O 1
ATOM 768 N N . LEU A 1 105 ? 5.423 61.682 -10.654 1.00 17.86 105 LEU A N 1
ATOM 769 C CA . LEU A 1 105 ? 6.676 62.290 -10.172 1.00 17.01 105 LEU A CA 1
ATOM 770 C C . LEU A 1 105 ? 7.360 63.109 -11.263 1.00 19.31 105 LEU A C 1
ATOM 771 O O . LEU A 1 105 ? 7.794 64.235 -11.006 1.00 19.58 105 LEU A O 1
ATOM 776 N N . ILE A 1 106 ? 7.426 62.566 -12.483 1.00 16.06 106 ILE A N 1
ATOM 777 C CA . ILE A 1 106 ? 8.049 63.240 -13.629 1.00 16.75 106 ILE A CA 1
ATOM 778 C C . ILE A 1 106 ? 7.254 64.493 -14.058 1.00 20.09 106 ILE A C 1
ATOM 779 O O . ILE A 1 106 ? 7.855 65.545 -14.323 1.00 17.41 106 ILE A O 1
ATOM 784 N N . ALA A 1 107 ? 5.910 64.384 -14.089 1.00 19.18 107 ALA A N 1
ATOM 785 C CA . ALA A 1 107 ? 5.029 65.514 -14.433 1.00 19.45 107 ALA A CA 1
ATOM 786 C C . ALA A 1 107 ? 5.178 66.637 -13.395 1.00 21.69 107 ALA A C 1
ATOM 787 O O . ALA A 1 107 ? 5.329 67.795 -13.780 1.00 22.63 107 ALA A O 1
ATOM 789 N N . GLN A 1 108 ? 5.201 66.291 -12.096 1.00 20.04 108 GLN A N 1
ATOM 790 C CA . GLN A 1 108 ? 5.403 67.258 -10.990 1.00 20.23 108 GLN A CA 1
ATOM 791 C C . GLN A 1 108 ? 6.765 67.968 -11.152 1.00 23.84 108 GLN A C 1
ATOM 792 O O . GLN A 1 108 ? 6.837 69.203 -11.064 1.00 21.22 108 GLN A O 1
ATOM 800 N N . ALA A 1 109 ? 7.821 67.185 -11.445 1.00 21.76 109 ALA A N 1
ATOM 801 C CA . ALA A 1 109 ? 9.186 67.700 -11.639 1.00 21.66 109 ALA A CA 1
ATOM 802 C C . ALA A 1 109 ? 9.266 68.683 -12.793 1.00 24.82 109 ALA A C 1
ATOM 803 O O . ALA A 1 109 ? 9.792 69.780 -12.603 1.00 23.81 109 ALA A O 1
ATOM 805 N N . ALA A 1 110 ? 8.698 68.322 -13.969 1.00 22.04 110 ALA A N 1
ATOM 806 C CA . ALA A 1 110 ? 8.690 69.178 -15.161 1.00 22.24 110 ALA A CA 1
ATOM 807 C C . ALA A 1 110 ? 7.991 70.513 -14.880 1.00 27.78 110 ALA A C 1
ATOM 808 O O . ALA A 1 110 ? 8.494 71.552 -15.297 1.00 28.22 110 ALA A O 1
ATOM 810 N N . GLU A 1 111 ? 6.882 70.478 -14.114 1.00 26.44 111 GLU A N 1
ATOM 811 C CA . GLU A 1 111 ? 6.085 71.649 -13.734 1.00 27.60 111 GLU A CA 1
ATOM 812 C C . GLU A 1 111 ? 6.879 72.593 -12.823 1.00 33.04 111 GLU A C 1
ATOM 813 O O . GLU A 1 111 ? 6.842 73.804 -13.048 1.00 31.91 111 GLU A O 1
ATOM 819 N N . THR A 1 112 ? 7.648 72.047 -11.848 1.00 31.12 112 THR A N 1
ATOM 820 C CA . THR A 1 112 ? 8.491 72.888 -10.972 1.00 31.77 112 THR A CA 1
ATOM 821 C C . THR A 1 112 ? 9.597 73.597 -11.775 1.00 35.69 112 THR A C 1
ATOM 822 O O . THR A 1 112 ? 9.914 74.746 -11.490 1.00 35.71 112 THR A O 1
ATOM 826 N N . GLN A 1 113 ? 10.138 72.932 -12.807 1.00 30.84 113 GLN A N 1
ATOM 827 C CA . GLN A 1 113 ? 11.192 73.491 -13.661 1.00 30.65 113 GLN A CA 1
ATOM 828 C C . GLN A 1 113 ? 10.668 74.498 -14.695 1.00 35.96 113 GLN A C 1
ATOM 829 O O . GLN A 1 113 ? 11.465 75.211 -15.317 1.00 35.40 113 GLN A O 1
ATOM 837 N N . GLY A 1 114 ? 9.340 74.526 -14.911 1.00 32.72 114 GLY A N 1
ATOM 838 C CA . GLY A 1 114 ? 8.718 75.400 -15.900 1.00 32.68 114 GLY A CA 1
ATOM 839 C C . GLY A 1 114 ? 8.948 74.840 -17.306 1.00 36.26 114 GLY A C 1
ATOM 840 O O . GLY A 1 114 ? 8.969 75.610 -18.270 1.00 36.23 114 GLY A O 1
ATOM 841 N N . TRP A 1 115 ? 9.132 73.500 -17.419 1.00 30.57 115 TRP A N 1
ATOM 842 C CA . TRP A 1 115 ? 9.335 72.826 -18.703 1.00 29.32 115 TRP A CA 1
ATOM 843 C C . TRP A 1 115 ? 8.053 72.094 -19.099 1.00 33.08 115 TRP A C 1
ATOM 844 O O . TRP A 1 115 ? 7.478 71.407 -18.244 1.00 31.83 115 TRP A O 1
ATOM 855 N N . PRO A 1 116 ? 7.619 72.185 -20.390 1.00 30.24 116 PRO A N 1
ATOM 856 C CA . PRO A 1 116 ? 6.447 71.414 -20.824 1.00 29.73 116 PRO A CA 1
ATOM 857 C C . PRO A 1 116 ? 6.893 69.939 -20.933 1.00 31.26 116 PRO A C 1
ATOM 858 O O . PRO A 1 116 ? 7.966 69.648 -21.475 1.00 28.95 116 PRO A O 1
ATOM 862 N N . LEU A 1 117 ? 6.094 69.026 -20.371 1.00 27.76 117 LEU A N 1
ATOM 863 C CA . LEU A 1 117 ? 6.425 67.603 -20.368 1.00 27.50 117 LEU A CA 1
ATOM 864 C C . LEU A 1 117 ? 6.674 67.051 -21.777 1.00 31.70 117 LEU A C 1
ATOM 865 O O . LEU A 1 117 ? 7.629 66.294 -21.964 1.00 29.77 117 LEU A O 1
ATOM 870 N N . ALA A 1 118 ? 5.888 67.513 -22.780 1.00 29.21 118 ALA A N 1
ATOM 871 C CA . ALA A 1 118 ? 6.035 67.085 -24.176 1.00 29.15 118 ALA A CA 1
ATOM 872 C C . ALA A 1 118 ? 7.386 67.473 -24.786 1.00 31.07 118 ALA A C 1
ATOM 873 O O . ALA A 1 118 ? 7.840 66.804 -25.709 1.00 31.24 118 ALA A O 1
ATOM 875 N N . GLY A 1 119 ? 8.038 68.519 -24.258 1.00 26.56 119 GLY A N 1
ATOM 876 C CA . GLY A 1 119 ? 9.340 68.992 -24.740 1.00 26.30 119 GLY A CA 1
ATOM 877 C C . GLY A 1 119 ? 10.507 68.552 -23.823 1.00 30.31 119 GLY A C 1
ATOM 878 O O . GLY A 1 119 ? 11.598 69.097 -23.940 1.00 29.57 119 GLY A O 1
ATOM 879 N N . THR A 1 120 ? 10.272 67.576 -22.917 1.00 26.80 120 THR A N 1
ATOM 880 C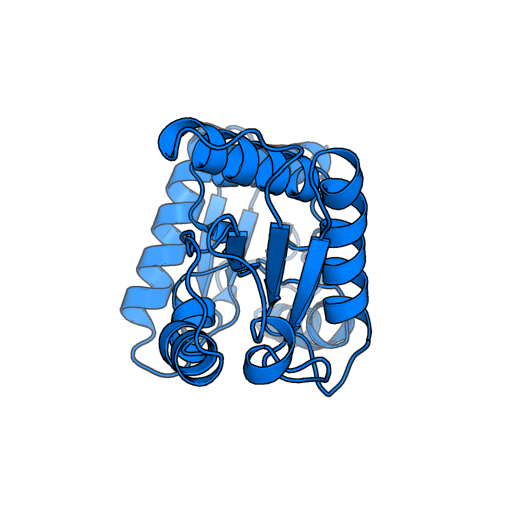 CA . THR A 1 120 ? 11.283 67.081 -21.974 1.00 26.06 120 THR A CA 1
ATOM 881 C C . THR A 1 120 ? 11.680 65.643 -22.322 1.00 28.19 120 THR A C 1
ATOM 882 O O . THR A 1 120 ? 10.817 64.814 -22.606 1.00 28.52 120 THR A O 1
ATOM 886 N N . ARG A 1 121 ? 12.990 65.356 -22.267 1.00 22.65 121 ARG A N 1
ATOM 887 C CA . ARG A 1 121 ? 13.564 64.044 -22.537 1.00 21.67 121 ARG A CA 1
ATOM 888 C C . ARG A 1 121 ? 13.622 63.280 -21.200 1.00 23.49 121 ARG A C 1
ATOM 889 O O . ARG A 1 121 ? 14.058 63.847 -20.194 1.00 22.32 121 ARG A O 1
ATOM 897 N N . LEU A 1 122 ? 13.203 62.000 -21.200 1.00 18.62 122 LEU A N 1
ATOM 898 C CA . LEU A 1 122 ? 13.181 61.185 -19.985 1.00 18.19 122 LEU A CA 1
ATOM 899 C C . LEU A 1 122 ? 14.195 60.067 -19.965 1.00 19.99 122 LEU A C 1
ATOM 900 O O . LEU A 1 122 ? 14.383 59.386 -20.969 1.00 20.25 122 LEU A O 1
ATOM 905 N N . LEU A 1 123 ? 14.847 59.875 -18.808 1.00 16.27 123 LEU A N 1
ATOM 906 C CA . LEU A 1 123 ? 15.807 58.791 -18.598 1.00 15.87 123 LEU A CA 1
ATOM 907 C C . LEU A 1 123 ? 15.446 57.995 -17.338 1.00 18.91 123 LEU A C 1
ATOM 908 O O . LEU A 1 123 ? 15.443 58.536 -16.229 1.00 19.09 123 LEU A O 1
ATOM 913 N N . VAL A 1 124 ? 15.138 56.717 -17.524 1.00 14.87 124 VAL A N 1
ATOM 914 C CA . VAL A 1 124 ? 14.808 55.820 -16.420 1.00 14.49 124 VAL A CA 1
ATOM 915 C C . VAL A 1 124 ? 16.134 55.114 -16.092 1.00 18.90 124 VAL A C 1
ATOM 916 O O . VAL A 1 124 ? 16.664 54.384 -16.941 1.00 18.48 124 VAL A O 1
ATOM 920 N N . ALA A 1 125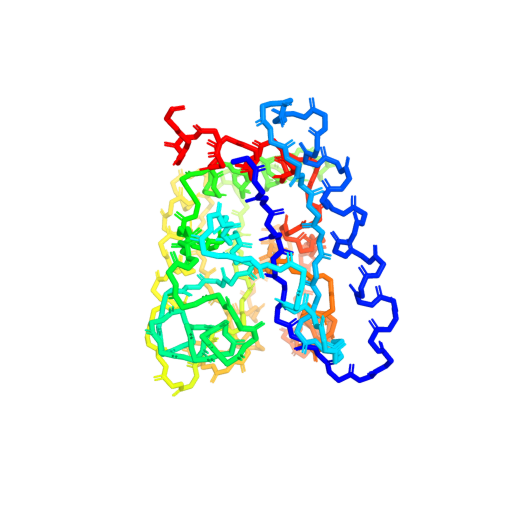 ? 16.698 55.388 -14.902 1.00 15.57 125 ALA A N 1
ATOM 921 C CA . ALA A 1 125 ? 17.965 54.768 -14.482 1.00 15.24 125 ALA A CA 1
ATOM 922 C C . ALA A 1 125 ? 17.683 53.625 -13.522 1.00 17.70 125 ALA A C 1
ATOM 923 O O . ALA A 1 125 ? 16.974 53.813 -12.546 1.00 17.49 125 ALA A O 1
ATOM 925 N N . ALA A 1 126 ? 18.208 52.426 -13.800 1.00 13.54 126 ALA A N 1
ATOM 926 C CA . ALA A 1 126 ? 17.927 51.277 -12.953 1.00 13.90 126 ALA A CA 1
ATOM 927 C C . ALA A 1 126 ? 19.147 50.372 -12.808 1.00 17.32 126 ALA A C 1
ATOM 928 O O . ALA A 1 126 ? 20.094 50.477 -13.593 1.00 16.73 126 ALA A O 1
ATOM 930 N N . HIS A 1 127 ? 19.135 49.504 -11.790 1.00 14.54 127 HIS A N 1
ATOM 931 C CA . HIS A 1 127 ? 20.243 48.586 -11.553 1.00 15.32 127 HIS A CA 1
ATOM 932 C C . HIS A 1 127 ? 20.414 47.623 -12.725 1.00 21.05 127 HIS A C 1
ATOM 933 O O . HIS A 1 127 ? 21.533 47.414 -13.195 1.00 20.29 127 HIS A O 1
ATOM 940 N N . GLY A 1 128 ? 19.304 47.051 -13.207 1.00 19.34 128 GLY A N 1
ATOM 941 C CA . GLY A 1 128 ? 19.346 46.047 -14.258 1.00 20.21 128 GLY A CA 1
ATOM 942 C C . GLY A 1 128 ? 19.838 44.740 -13.614 1.00 24.99 128 GLY A C 1
ATOM 943 O O . GLY A 1 128 ? 19.758 44.581 -12.398 1.00 22.15 128 GLY A O 1
ATOM 944 N N . SER A 1 129 ? 20.354 43.811 -14.422 1.00 26.99 129 SER A N 1
ATOM 945 C CA . SER A 1 129 ? 20.847 42.522 -13.921 1.00 28.83 129 SER A CA 1
ATOM 946 C C . SER A 1 129 ? 21.753 41.874 -14.947 1.00 37.31 129 SER A C 1
ATOM 947 O O . SER A 1 129 ? 21.513 42.000 -16.151 1.00 36.21 129 SER A O 1
ATOM 950 N N . GLY A 1 130 ? 22.775 41.162 -14.467 1.00 38.36 130 GLY A N 1
ATOM 951 C CA . GLY A 1 130 ? 23.686 40.413 -15.334 1.00 40.05 130 GLY A CA 1
ATOM 952 C C . GLY A 1 130 ? 23.238 38.937 -15.443 1.00 46.72 130 GLY A C 1
ATOM 953 O O . GLY A 1 130 ? 23.686 38.230 -16.347 1.00 47.31 130 GLY A O 1
ATOM 954 N N . ARG A 1 131 ? 22.351 38.487 -14.531 1.00 43.84 131 ARG A N 1
ATOM 955 C CA . ARG A 1 131 ? 21.856 37.108 -14.471 1.00 43.88 131 ARG A CA 1
ATOM 956 C C . ARG A 1 131 ? 20.417 36.904 -14.998 1.00 46.39 131 ARG A C 1
ATOM 957 O O . ARG A 1 131 ? 20.016 35.759 -15.229 1.00 46.55 131 ARG A O 1
ATOM 965 N N . SER A 1 132 ? 19.648 37.991 -15.195 1.00 40.44 132 SER A N 1
ATOM 966 C CA . SER A 1 132 ? 18.268 37.905 -15.683 1.00 39.34 132 SER A CA 1
ATOM 967 C C . SER A 1 132 ? 17.907 39.058 -16.606 1.00 40.42 132 SER A C 1
ATOM 968 O O . SER A 1 132 ? 18.423 40.161 -16.443 1.00 39.53 132 SER A O 1
ATOM 971 N N . ARG A 1 133 ? 16.992 38.804 -17.550 1.00 36.00 133 ARG A N 1
ATOM 972 C CA . ARG A 1 133 ? 16.484 39.795 -18.499 1.00 35.50 133 ARG A CA 1
ATOM 973 C C . ARG A 1 133 ? 15.244 40.524 -17.954 1.00 34.86 133 ARG A C 1
ATOM 974 O O . ARG A 1 133 ? 14.864 41.555 -18.502 1.00 32.52 133 ARG A O 1
ATOM 982 N N . ALA A 1 134 ? 14.634 39.994 -16.867 1.00 30.24 134 ALA A N 1
ATOM 983 C CA . ALA A 1 134 ? 13.421 40.542 -16.240 1.00 29.38 134 ALA A CA 1
ATOM 984 C C . ALA A 1 134 ? 13.538 42.019 -15.735 1.00 29.71 134 ALA A C 1
ATOM 985 O O . ALA A 1 134 ? 12.627 42.796 -16.043 1.00 28.17 134 ALA A O 1
ATOM 987 N N . PRO A 1 135 ? 14.626 42.427 -15.009 1.00 24.71 135 PRO A N 1
ATOM 988 C CA . PRO A 1 135 ? 14.709 43.842 -14.575 1.00 24.02 135 PRO A CA 1
ATOM 989 C C . PRO A 1 135 ? 14.775 44.864 -15.716 1.00 25.69 135 PRO A C 1
ATOM 990 O O . PRO A 1 135 ? 14.091 45.891 -15.650 1.00 24.30 135 PRO A O 1
ATOM 994 N N . SER A 1 136 ? 15.586 44.603 -16.760 1.00 22.50 136 SER A N 1
ATOM 995 C CA . SER A 1 136 ? 15.666 45.551 -17.879 1.00 21.89 136 SER A CA 1
ATOM 996 C C . SER A 1 136 ? 14.394 45.573 -18.717 1.00 24.49 136 SER A C 1
ATOM 997 O O . SER A 1 136 ? 14.023 46.637 -19.207 1.00 22.84 136 SER A O 1
ATOM 1000 N N . GLU A 1 137 ? 13.706 44.422 -18.861 1.00 22.44 137 GLU A N 1
ATOM 1001 C CA . GLU A 1 137 ? 12.424 44.410 -19.593 1.00 22.89 137 GLU A CA 1
ATOM 1002 C C . GLU A 1 137 ? 11.402 45.257 -18.816 1.00 25.09 137 GLU A C 1
ATOM 1003 O O . GLU A 1 137 ? 10.684 46.049 -19.424 1.00 23.18 137 GLU A O 1
ATOM 1009 N N . ALA A 1 138 ? 11.400 45.137 -17.471 1.00 22.18 138 ALA A N 1
ATOM 1010 C CA . ALA A 1 138 ? 10.506 45.915 -16.607 1.00 21.79 138 ALA A CA 1
ATOM 1011 C C . ALA A 1 138 ? 10.797 47.424 -16.685 1.00 24.33 138 ALA A C 1
ATOM 1012 O O . ALA A 1 138 ? 9.853 48.212 -16.718 1.00 23.36 138 ALA A O 1
ATOM 1014 N N . ALA A 1 139 ? 12.095 47.832 -16.726 1.00 20.06 139 ALA A N 1
ATOM 1015 C CA . ALA A 1 139 ? 12.445 49.252 -16.837 1.00 19.03 139 ALA A CA 1
ATOM 1016 C C . ALA A 1 139 ? 12.068 49.790 -18.208 1.00 21.77 139 ALA A C 1
ATOM 1017 O O . ALA A 1 139 ? 11.596 50.925 -18.299 1.00 21.38 139 ALA A O 1
ATOM 1019 N N . ARG A 1 140 ? 12.226 48.971 -19.280 1.00 19.35 140 ARG A N 1
ATOM 1020 C CA . ARG A 1 140 ? 11.821 49.414 -20.630 1.00 19.42 140 ARG A CA 1
ATOM 1021 C C . ARG A 1 140 ? 10.325 49.567 -20.725 1.00 21.82 140 ARG A C 1
ATOM 1022 O O . ARG A 1 140 ? 9.862 50.481 -21.402 1.00 20.27 140 ARG A O 1
ATOM 1030 N N . ARG A 1 141 ? 9.560 48.695 -20.018 1.00 21.21 141 ARG A N 1
ATOM 1031 C CA . ARG A 1 141 ? 8.089 48.805 -19.983 1.00 21.74 141 ARG A CA 1
ATOM 1032 C C . ARG A 1 141 ? 7.706 50.147 -19.340 1.00 24.84 141 ARG A C 1
ATOM 1033 O O . AR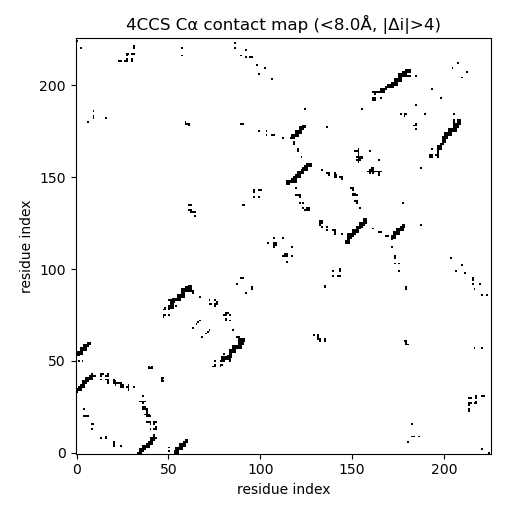G A 1 141 ? 6.784 50.817 -19.824 1.00 23.59 141 ARG A O 1
ATOM 1041 N N . ILE A 1 142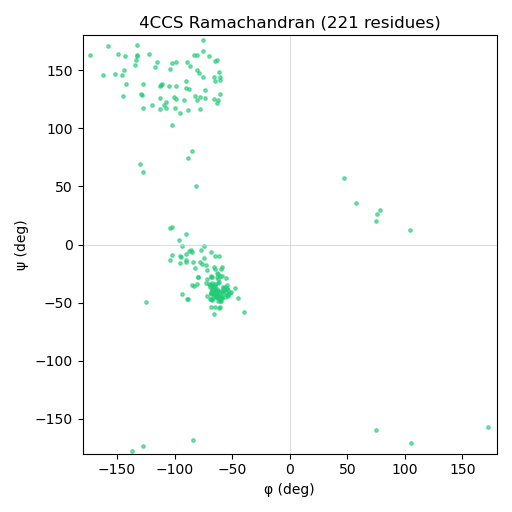 ? 8.425 50.546 -18.254 1.00 20.99 142 ILE A N 1
ATOM 1042 C CA . ILE A 1 142 ? 8.192 51.842 -17.595 1.00 20.58 142 ILE A CA 1
ATOM 1043 C C . ILE A 1 142 ? 8.469 52.991 -18.599 1.00 24.02 142 ILE A C 1
ATOM 1044 O O . ILE A 1 142 ? 7.593 53.831 -18.823 1.00 22.83 142 ILE A O 1
ATOM 1049 N N . ALA A 1 143 ? 9.674 53.017 -19.203 1.00 21.55 143 ALA A N 1
ATOM 1050 C CA . ALA A 1 143 ? 10.039 54.066 -20.171 1.00 20.93 143 ALA A CA 1
ATOM 1051 C C . ALA A 1 143 ? 9.030 54.140 -21.334 1.00 24.18 143 ALA A C 1
ATOM 1052 O O . ALA A 1 143 ? 8.595 55.233 -21.680 1.00 22.17 143 ALA A O 1
ATOM 1054 N N . ALA A 1 144 ? 8.638 52.979 -21.904 1.00 23.21 144 ALA A N 1
ATOM 1055 C CA . ALA A 1 144 ? 7.668 52.940 -23.013 1.00 24.16 144 ALA A CA 1
ATOM 1056 C C . ALA A 1 144 ? 6.285 53.473 -22.598 1.00 26.97 144 ALA A C 1
ATOM 1057 O O . ALA A 1 144 ? 5.581 54.029 -23.432 1.00 26.00 144 ALA A O 1
ATOM 1059 N N . GLY A 1 145 ? 5.924 53.365 -21.307 1.00 24.40 145 GLY A N 1
ATOM 1060 C CA . GLY A 1 145 ? 4.649 53.880 -20.788 1.00 23.82 145 GLY A CA 1
ATOM 1061 C C . GLY A 1 145 ? 4.703 55.386 -20.552 1.00 25.72 145 GLY A C 1
ATOM 1062 O O . GLY A 1 145 ? 3.669 56.047 -20.593 1.00 24.94 145 GLY A O 1
ATOM 1063 N N . LEU A 1 146 ? 5.907 55.934 -20.276 1.00 21.91 146 LEU A N 1
ATOM 1064 C CA . LEU A 1 146 ? 6.095 57.363 -20.044 1.00 20.41 146 LEU A CA 1
ATOM 1065 C C . LEU A 1 146 ? 6.265 58.140 -21.362 1.00 22.21 146 LEU A C 1
ATOM 1066 O O . LEU A 1 146 ? 5.832 59.291 -21.463 1.00 20.97 146 LEU A O 1
ATOM 1071 N N . ALA A 1 147 ? 6.926 57.515 -22.358 1.00 20.96 147 ALA A N 1
ATOM 1072 C CA . ALA A 1 147 ? 7.254 58.111 -23.663 1.00 21.91 147 ALA A CA 1
ATOM 1073 C C . ALA A 1 147 ? 6.083 58.842 -24.383 1.00 27.97 147 ALA A C 1
ATOM 1074 O O . ALA A 1 147 ? 6.358 59.890 -24.964 1.00 28.73 147 ALA A O 1
ATOM 1076 N N . PRO A 1 148 ? 4.802 58.349 -24.327 1.00 26.42 148 PRO A N 1
ATOM 1077 C CA . PRO A 1 148 ? 3.715 59.075 -25.013 1.00 27.01 148 PRO A CA 1
ATOM 1078 C C . PRO A 1 148 ? 3.416 60.456 -24.428 1.00 31.57 148 PRO A C 1
ATOM 1079 O O . PRO A 1 148 ? 2.827 61.292 -25.117 1.00 31.92 148 PRO A O 1
ATOM 1083 N N . TYR A 1 149 ? 3.846 60.709 -23.176 1.00 26.58 149 TYR A N 1
ATOM 1084 C CA . TYR A 1 149 ? 3.607 61.983 -22.501 1.00 25.90 149 TYR A CA 1
ATOM 1085 C C . TYR A 1 149 ? 4.755 62.977 -22.615 1.00 30.88 149 TYR A C 1
ATOM 1086 O O . TYR A 1 149 ? 4.593 64.144 -22.260 1.00 31.48 149 TYR A O 1
ATOM 1095 N N . ALA A 1 150 ? 5.906 62.529 -23.126 1.00 28.01 150 ALA A N 1
ATOM 1096 C CA . ALA A 1 150 ? 7.111 63.346 -23.210 1.00 28.36 150 ALA A CA 1
ATOM 1097 C C . ALA A 1 150 ? 7.728 63.400 -24.600 1.00 32.06 150 ALA A C 1
ATOM 1098 O O . ALA A 1 150 ? 7.131 62.887 -25.549 1.00 32.33 150 ALA A O 1
ATOM 1100 N N . ALA A 1 151 ? 8.927 64.021 -24.728 1.00 28.34 151 ALA A N 1
ATOM 1101 C CA . ALA A 1 151 ? 9.646 64.105 -26.008 1.00 27.94 151 ALA A CA 1
ATOM 1102 C C . ALA A 1 151 ? 10.144 62.720 -26.425 1.00 31.95 151 ALA A C 1
ATOM 1103 O O . ALA A 1 151 ? 10.020 62.344 -27.595 1.00 31.28 151 ALA A O 1
ATOM 1105 N N . ALA A 1 152 ? 10.653 61.941 -25.443 1.00 26.72 152 ALA A N 1
ATOM 1106 C CA . ALA A 1 152 ? 11.157 60.574 -25.610 1.00 25.39 152 ALA A CA 1
ATOM 1107 C C . ALA A 1 152 ? 11.492 60.001 -24.229 1.00 26.46 152 ALA A C 1
ATOM 1108 O O . ALA A 1 152 ? 11.617 60.761 -23.270 1.00 24.79 152 ALA A O 1
ATOM 1110 N N . ALA A 1 153 ? 11.633 58.672 -24.126 1.00 22.39 153 ALA A N 1
ATOM 1111 C CA . ALA A 1 153 ? 12.023 58.034 -22.870 1.00 21.16 153 ALA A CA 1
ATOM 1112 C C . ALA A 1 153 ? 12.903 56.840 -23.149 1.00 22.76 153 ALA A C 1
ATOM 1113 O O . ALA A 1 153 ? 12.568 55.993 -23.972 1.00 21.58 153 ALA A O 1
ATOM 1115 N N . THR A 1 154 ? 14.066 56.790 -22.495 1.00 19.36 154 THR A N 1
ATOM 1116 C CA . THR A 1 154 ? 15.011 55.685 -22.652 1.00 18.70 154 THR A CA 1
ATOM 1117 C C . THR A 1 154 ? 15.469 55.227 -21.275 1.00 20.13 154 THR A C 1
ATOM 1118 O O . THR A 1 154 ? 15.136 55.870 -20.270 1.00 18.82 154 THR A O 1
ATOM 1122 N N . CYS A 1 155 ? 16.197 54.109 -21.236 1.00 17.14 155 CYS A N 1
ATOM 1123 C CA . CYS A 1 155 ? 16.723 53.503 -20.017 1.00 17.59 155 CYS A CA 1
ATOM 1124 C C . CYS A 1 155 ? 18.235 53.527 -20.029 1.00 20.15 155 CYS A C 1
ATOM 1125 O O . CYS A 1 155 ? 18.852 53.501 -21.094 1.00 18.30 155 CYS A O 1
ATOM 1128 N N . GLY A 1 156 ? 18.820 53.463 -18.824 1.00 16.12 156 GLY A N 1
ATOM 1129 C CA . GLY A 1 156 ? 20.249 53.344 -18.590 1.00 14.92 156 GLY A CA 1
ATOM 1130 C C . GLY A 1 156 ? 20.378 52.425 -17.396 1.00 17.49 156 GLY A C 1
ATOM 1131 O O . GLY A 1 156 ? 19.615 52.561 -16.435 1.00 16.87 156 GLY A O 1
ATOM 1132 N N . PHE A 1 157 ? 21.339 51.497 -17.439 1.00 14.14 157 PHE A N 1
ATOM 1133 C CA . PHE A 1 157 ? 21.534 50.536 -16.375 1.00 14.36 157 PHE A CA 1
ATOM 1134 C C . PHE A 1 157 ? 22.937 50.563 -15.761 1.00 19.58 157 PHE A C 1
ATOM 1135 O O . PHE A 1 157 ? 23.885 51.121 -16.336 1.00 18.59 157 PHE A O 1
ATOM 1143 N N . ILE A 1 158 ? 23.058 49.946 -14.584 1.00 17.56 158 ILE A N 1
ATOM 1144 C CA . ILE A 1 158 ? 24.352 49.844 -13.896 1.00 18.39 158 ILE A CA 1
ATOM 1145 C C . ILE A 1 158 ? 25.020 48.505 -14.275 1.00 22.25 158 ILE A C 1
ATOM 1146 O O . ILE A 1 158 ? 26.221 48.484 -14.542 1.00 20.38 158 ILE A O 1
ATOM 1151 N N . GLU A 1 159 ? 24.240 47.407 -14.318 1.00 19.98 159 GLU A N 1
ATOM 1152 C CA . GLU A 1 159 ? 24.747 46.054 -14.573 1.00 21.08 159 GLU A CA 1
ATOM 1153 C C . GLU A 1 159 ? 24.795 45.600 -16.024 1.00 27.99 159 GLU A C 1
ATOM 1154 O O . GLU A 1 159 ? 25.443 44.592 -16.317 1.00 30.35 159 GLU A O 1
ATOM 1160 N N . GLU A 1 160 ? 24.114 46.300 -16.926 1.00 23.20 160 GLU A N 1
ATOM 1161 C CA . GLU A 1 160 ? 24.035 45.848 -18.305 1.00 22.82 160 GLU A CA 1
ATOM 1162 C C . GLU A 1 160 ? 23.919 46.990 -19.273 1.00 26.16 160 GLU A C 1
ATOM 1163 O O . GLU A 1 160 ? 23.637 48.126 -18.867 1.00 24.81 160 GLU A O 1
ATOM 1169 N N . ALA A 1 161 ? 24.172 46.702 -20.562 1.00 23.20 161 ALA A N 1
ATOM 1170 C CA . ALA A 1 161 ? 24.047 47.698 -21.610 1.00 22.85 161 ALA A CA 1
ATOM 1171 C C . ALA A 1 161 ? 22.537 47.902 -21.880 1.00 24.42 161 ALA A C 1
ATOM 1172 O O . ALA A 1 161 ? 21.783 46.933 -21.785 1.00 24.65 161 ALA A O 1
ATOM 1174 N N . PRO A 1 162 ? 22.092 49.138 -22.194 1.00 19.67 162 PRO A N 1
ATOM 1175 C CA . PRO A 1 162 ? 22.877 50.367 -22.311 1.00 18.70 162 PRO A CA 1
ATOM 1176 C C . PRO A 1 162 ? 23.292 50.863 -20.918 1.00 21.47 162 PRO A C 1
ATOM 1177 O O . PRO A 1 162 ? 22.436 51.000 -20.040 1.00 19.78 162 PRO A O 1
ATOM 1181 N N . PHE A 1 163 ? 24.618 51.087 -20.725 1.00 17.79 163 PHE A N 1
ATOM 1182 C CA A PHE A 1 163 ? 25.207 51.571 -19.476 0.50 17.88 163 PHE A CA 1
ATOM 1183 C CA B PHE A 1 163 ? 25.146 51.576 -19.451 0.50 16.41 163 PHE A CA 1
ATOM 1184 C C . PHE A 1 163 ? 24.748 53.011 -19.243 1.00 20.75 163 PHE A C 1
ATOM 1185 O O . PHE A 1 163 ? 24.704 53.785 -20.188 1.00 18.99 163 PHE A O 1
ATOM 1200 N N . ILE A 1 164 ? 24.414 53.364 -18.000 1.00 19.43 164 ILE A N 1
ATOM 1201 C CA . ILE A 1 164 ? 23.951 54.703 -17.653 1.00 20.54 164 ILE A CA 1
ATOM 1202 C C . ILE A 1 164 ? 24.942 55.813 -18.098 1.00 24.27 164 ILE A C 1
ATOM 1203 O O . ILE A 1 164 ? 24.483 56.839 -18.598 1.00 23.33 164 ILE A O 1
ATOM 1208 N N . ALA A 1 165 ? 26.276 55.587 -18.009 1.00 22.06 165 ALA A N 1
ATOM 1209 C CA . ALA A 1 165 ? 27.281 56.564 -18.473 1.00 22.84 165 ALA A CA 1
ATOM 1210 C C . ALA A 1 165 ? 27.159 56.858 -19.982 1.00 26.83 165 ALA A C 1
ATOM 1211 O O . ALA A 1 165 ? 27.538 57.939 -20.422 1.00 27.48 165 ALA A O 1
ATOM 1213 N N . ASP A 1 166 ? 26.636 55.895 -20.765 1.00 22.54 166 ASP A N 1
ATOM 1214 C CA . ASP A 1 166 ? 26.409 56.042 -22.204 1.00 21.85 166 ASP A CA 1
ATOM 1215 C C . ASP A 1 166 ? 25.012 56.609 -22.503 1.00 23.12 166 ASP A C 1
ATOM 1216 O O . ASP A 1 166 ? 24.883 57.513 -23.327 1.00 21.68 166 ASP A O 1
ATOM 1221 N N . ALA A 1 167 ? 23.977 56.053 -21.846 1.00 18.30 167 ALA A N 1
ATOM 1222 C CA . ALA A 1 167 ? 22.564 56.411 -22.027 1.00 18.28 167 ALA A CA 1
ATOM 1223 C C . ALA A 1 167 ? 22.242 57.858 -21.659 1.00 21.54 167 ALA A C 1
ATOM 1224 O O . ALA A 1 167 ? 21.376 58.470 -22.298 1.00 20.05 167 ALA A O 1
ATOM 1226 N N . ALA A 1 168 ? 22.949 58.412 -20.654 1.00 18.21 168 ALA A N 1
ATOM 1227 C CA . ALA A 1 168 ? 22.746 59.795 -20.224 1.00 18.38 168 ALA A CA 1
ATOM 1228 C C . ALA A 1 168 ? 23.586 60.801 -21.011 1.00 23.00 168 ALA A C 1
ATOM 1229 O O . ALA A 1 168 ? 23.430 61.996 -20.801 1.00 23.04 168 ALA A O 1
ATOM 1231 N N . ARG A 1 169 ? 24.477 60.337 -21.892 1.00 20.20 169 ARG A N 1
ATOM 1232 C CA . ARG A 1 169 ? 25.352 61.222 -22.672 1.00 21.03 169 ARG A CA 1
ATOM 1233 C C . ARG A 1 169 ? 24.594 61.849 -23.865 1.00 26.62 169 ARG A C 1
ATOM 1234 O O . ARG A 1 169 ? 23.666 61.241 -24.391 1.00 26.19 169 ARG A O 1
ATOM 1242 N N . ASP A 1 170 ? 24.962 63.087 -24.241 1.00 26.13 170 ASP A N 1
ATOM 1243 C CA . ASP A 1 170 ? 24.396 63.849 -25.366 1.00 27.06 170 ASP A CA 1
ATOM 1244 C C . ASP A 1 170 ? 22.864 64.074 -25.275 1.00 30.89 170 ASP A C 1
ATOM 1245 O O . ASP A 1 170 ? 22.176 64.116 -26.299 1.00 30.08 170 ASP A O 1
ATOM 1250 N N . LEU A 1 171 ? 22.344 64.271 -24.053 1.00 26.66 171 LEU A N 1
ATOM 1251 C CA . LEU A 1 171 ? 20.931 64.594 -23.855 1.00 26.25 171 LEU A CA 1
ATOM 1252 C C . LEU A 1 171 ? 20.838 66.112 -23.668 1.00 31.00 171 LEU A C 1
ATOM 1253 O O . LEU A 1 171 ? 21.846 66.717 -23.293 1.00 31.13 171 LEU A O 1
ATOM 1258 N N . PRO A 1 172 ? 19.661 66.741 -23.925 1.00 27.71 172 PRO A N 1
ATOM 1259 C CA . PRO A 1 172 ? 19.560 68.195 -23.743 1.00 27.66 172 PRO A CA 1
ATOM 1260 C C . PRO A 1 172 ? 19.470 68.601 -22.268 1.00 30.85 172 PRO A C 1
ATOM 1261 O O . PRO A 1 172 ? 19.393 67.747 -21.380 1.00 30.16 172 PRO A O 1
ATOM 1265 N N . GLU A 1 173 ? 19.467 69.914 -22.013 1.00 26.93 173 GLU A N 1
ATOM 1266 C CA . GLU A 1 173 ? 19.326 70.480 -20.674 1.00 26.80 173 GLU A CA 1
ATOM 1267 C C . GLU A 1 173 ? 17.947 70.125 -20.086 1.00 29.57 173 GLU A C 1
ATOM 1268 O O . GLU A 1 173 ? 17.842 69.859 -18.886 1.00 28.96 173 GLU A O 1
ATOM 1274 N N . ARG A 1 174 ? 16.896 70.121 -20.941 1.00 25.51 174 ARG A N 1
ATOM 1275 C CA . ARG A 1 174 ? 15.526 69.789 -20.533 1.00 25.57 174 ARG A CA 1
ATOM 1276 C C . ARG A 1 174 ? 15.364 68.294 -20.584 1.00 25.38 174 ARG A C 1
ATOM 1277 O O . ARG A 1 174 ? 14.897 67.715 -21.574 1.00 24.21 174 ARG A O 1
ATOM 1285 N N . ALA A 1 175 ? 15.858 67.661 -19.525 1.00 21.26 175 ALA A N 1
ATOM 1286 C CA . ALA A 1 175 ? 15.852 66.220 -19.340 1.00 19.19 175 ALA A CA 1
ATOM 1287 C C . ALA A 1 175 ? 15.670 65.910 -17.869 1.00 20.27 175 ALA A C 1
ATOM 1288 O O . ALA A 1 175 ? 16.116 66.674 -17.007 1.00 20.00 175 ALA A O 1
ATOM 1290 N N . ILE A 1 176 ? 14.976 64.805 -17.576 1.00 15.70 176 ILE A N 1
ATOM 1291 C CA . ILE A 1 176 ? 14.717 64.372 -16.205 1.00 15.03 176 ILE A CA 1
ATOM 1292 C C . ILE A 1 176 ? 15.119 62.912 -16.101 1.00 19.47 176 ILE A C 1
ATOM 1293 O O . ILE A 1 176 ? 14.667 62.084 -16.902 1.00 18.72 176 ILE A O 1
ATOM 1298 N N . CYS A 1 177 ? 15.931 62.601 -15.082 1.00 15.39 177 CYS A N 1
ATOM 1299 C CA . CYS A 1 177 ? 16.314 61.240 -14.755 1.00 14.59 177 CYS A CA 1
ATOM 1300 C C . CYS A 1 177 ? 15.591 60.785 -13.469 1.00 17.06 177 CYS A C 1
ATOM 1301 O O . CYS A 1 177 ? 15.724 61.407 -12.406 1.00 16.70 177 CYS A O 1
ATOM 1304 N N . LEU A 1 178 ? 14.832 59.691 -13.576 1.00 13.85 178 LEU A N 1
ATOM 1305 C CA . LEU A 1 178 ? 14.148 59.065 -12.449 1.00 13.84 178 LEU A CA 1
ATOM 1306 C C . LEU A 1 178 ? 14.872 57.747 -12.095 1.00 16.54 178 LEU A C 1
ATOM 1307 O O . LEU A 1 178 ? 14.897 56.829 -12.933 1.00 15.45 178 LEU A O 1
ATOM 1312 N N . PRO A 1 179 ? 15.438 57.632 -10.867 1.00 14.36 179 PRO A N 1
ATOM 1313 C CA . PRO A 1 179 ? 16.099 56.381 -10.452 1.00 13.79 179 PRO A CA 1
ATOM 1314 C C . PRO A 1 179 ? 15.034 55.368 -10.051 1.00 17.49 179 PRO A C 1
ATOM 1315 O O . PRO A 1 179 ? 14.270 55.587 -9.103 1.00 15.96 179 PRO A O 1
ATOM 1319 N N . LEU A 1 180 ? 14.975 54.259 -10.792 1.00 13.96 180 LEU A N 1
ATOM 1320 C CA . LEU A 1 180 ? 14.003 53.219 -10.545 1.00 14.51 180 LEU A CA 1
ATOM 1321 C C . LEU A 1 180 ? 14.575 52.233 -9.529 1.00 17.30 180 LEU A C 1
ATOM 1322 O O . LEU A 1 180 ? 15.015 51.143 -9.886 1.00 15.86 180 LEU A O 1
ATOM 1327 N N . PHE A 1 181 ? 14.616 52.676 -8.244 1.00 13.60 181 PHE A N 1
ATOM 1328 C CA . PHE A 1 181 ? 15.130 51.917 -7.100 1.00 13.44 181 PHE A CA 1
ATOM 1329 C C . PHE A 1 181 ? 14.066 51.896 -5.989 1.00 17.87 181 PHE A C 1
ATOM 1330 O O . PHE A 1 181 ? 13.449 52.927 -5.702 1.00 16.47 181 PHE A O 1
ATOM 1338 N N . ALA A 1 182 ? 13.894 50.732 -5.352 1.00 15.71 182 ALA A N 1
ATOM 1339 C CA . ALA A 1 182 ? 12.910 50.535 -4.288 1.00 16.05 182 ALA A CA 1
ATOM 1340 C C . ALA A 1 182 ? 13.370 51.070 -2.933 1.00 20.40 182 ALA A C 1
ATOM 1341 O O . ALA A 1 182 ? 12.521 51.404 -2.109 1.00 19.86 182 ALA A O 1
ATOM 1343 N N . THR A 1 183 ? 14.702 51.118 -2.678 1.00 15.33 183 THR A N 1
ATOM 1344 C CA . THR A 1 183 ? 15.233 51.609 -1.393 1.00 15.00 183 THR A CA 1
ATOM 1345 C C . THR A 1 183 ? 16.379 52.561 -1.595 1.00 18.18 183 THR A C 1
ATOM 1346 O O . THR A 1 183 ? 17.083 52.469 -2.609 1.00 16.83 183 THR A O 1
ATOM 1350 N N . GLN A 1 184 ? 16.591 53.452 -0.613 1.00 15.39 184 GLN A N 1
ATOM 1351 C CA . GLN A 1 184 ? 17.713 54.389 -0.639 1.00 16.35 184 GLN A CA 1
ATOM 1352 C C . GLN A 1 184 ? 19.049 53.629 -0.561 1.00 18.20 184 GLN A C 1
ATOM 1353 O O . GLN A 1 184 ? 19.973 53.989 -1.285 1.00 17.98 184 GLN A O 1
ATOM 1361 N N . ALA A 1 185 ? 19.135 52.552 0.256 1.00 15.73 185 ALA A N 1
ATOM 1362 C CA . ALA A 1 185 ? 20.386 51.778 0.405 1.00 15.78 185 ALA A CA 1
ATOM 1363 C C . ALA A 1 185 ? 20.845 51.197 -0.940 1.00 17.30 185 ALA A C 1
ATOM 1364 O O . ALA A 1 185 ? 22.006 51.366 -1.307 1.00 15.83 185 ALA A O 1
ATOM 1366 N N . GLU A 1 186 ? 19.913 50.608 -1.724 1.00 14.66 186 GLU A N 1
ATOM 1367 C CA . GLU A 1 186 ? 20.262 50.074 -3.046 1.00 14.47 186 GLU A CA 1
ATOM 1368 C C . GLU A 1 186 ? 20.641 51.183 -4.018 1.00 17.13 186 GLU A C 1
ATOM 1369 O O . GLU A 1 186 ? 21.587 51.016 -4.790 1.00 17.66 186 GLU A O 1
ATOM 1375 N N . HIS A 1 187 ? 19.928 52.319 -3.962 1.00 13.66 187 HIS A N 1
ATOM 1376 C CA . HIS A 1 187 ? 20.199 53.478 -4.812 1.00 12.86 187 HIS A CA 1
ATOM 1377 C C . HIS A 1 187 ? 21.625 54.024 -4.566 1.00 17.51 187 HIS A C 1
ATOM 1378 O O . HIS A 1 187 ? 22.386 54.168 -5.519 1.00 15.94 187 HIS A O 1
ATOM 1385 N N . VAL A 1 188 ? 21.970 54.324 -3.296 1.00 15.73 188 VAL A N 1
ATOM 1386 C CA . VAL A 1 188 ? 23.278 54.895 -2.905 1.00 16.26 188 VAL A CA 1
ATOM 1387 C C . VAL A 1 188 ? 24.439 53.989 -3.345 1.00 18.52 188 VAL A C 1
ATOM 1388 O O . VAL A 1 188 ? 25.414 54.492 -3.907 1.00 17.54 188 VAL A O 1
ATOM 1392 N N . THR A 1 189 ? 24.303 52.657 -3.164 1.00 15.51 189 THR A N 1
ATOM 1393 C CA . THR A 1 189 ? 25.331 51.670 -3.586 1.00 15.95 189 THR A CA 1
ATOM 1394 C C . THR A 1 189 ? 25.755 51.839 -5.061 1.00 19.21 189 THR A C 1
ATOM 1395 O O . THR A 1 189 ? 26.949 51.755 -5.373 1.00 18.70 189 THR A O 1
ATOM 1399 N N . ASP A 1 190 ? 24.790 52.094 -5.952 1.00 16.41 190 ASP A N 1
ATOM 1400 C CA . ASP A 1 190 ? 25.052 52.213 -7.384 1.00 15.96 190 ASP A CA 1
ATOM 1401 C C . ASP A 1 190 ? 25.728 53.513 -7.812 1.00 21.70 190 ASP A C 1
ATOM 1402 O O . ASP A 1 190 ? 26.224 53.586 -8.947 1.00 22.86 190 ASP A O 1
ATOM 1407 N N . ASP A 1 191 ? 25.799 54.515 -6.911 1.00 17.61 191 ASP A N 1
ATOM 1408 C CA . ASP A 1 191 ? 26.473 55.794 -7.162 1.00 17.34 191 ASP A CA 1
ATOM 1409 C C . ASP A 1 191 ? 26.109 56.426 -8.523 1.00 20.21 191 ASP A C 1
ATOM 1410 O O . ASP A 1 191 ? 26.981 56.691 -9.364 1.00 18.71 191 ASP A O 1
ATOM 1415 N N . LEU A 1 192 ? 24.804 56.656 -8.730 1.00 17.92 192 LEU A N 1
ATOM 1416 C CA . LEU A 1 192 ? 24.284 57.317 -9.932 1.00 18.91 192 LEU A CA 1
ATOM 1417 C C . LEU A 1 192 ? 24.906 58.704 -10.150 1.00 22.30 192 LEU A C 1
ATOM 1418 O O . LEU A 1 192 ? 25.168 59.033 -11.310 1.00 21.16 192 LEU A O 1
ATOM 1423 N N . PRO A 1 193 ? 25.186 59.510 -9.070 1.00 20.74 193 PRO A N 1
ATOM 1424 C CA . PRO A 1 193 ? 25.812 60.818 -9.322 1.00 20.42 193 PRO A CA 1
ATOM 1425 C C . PRO A 1 193 ? 27.131 60.735 -10.082 1.00 23.61 193 PRO A C 1
ATOM 1426 O O . PRO A 1 193 ? 27.323 61.531 -10.991 1.00 23.98 193 PRO A O 1
ATOM 1430 N N . ALA A 1 194 ? 27.982 59.727 -9.791 1.00 20.33 194 ALA A N 1
ATOM 1431 C CA . ALA A 1 194 ? 29.264 59.536 -10.476 1.00 21.31 194 ALA A CA 1
ATOM 1432 C C . ALA A 1 194 ? 29.070 59.146 -11.950 1.00 24.35 194 ALA A C 1
ATOM 1433 O O . ALA A 1 194 ? 29.797 59.640 -12.813 1.00 23.19 194 ALA A O 1
ATOM 1435 N N . ALA A 1 195 ? 28.088 58.260 -12.230 1.00 20.63 195 ALA A N 1
ATOM 1436 C CA . ALA A 1 195 ? 27.773 57.783 -13.584 1.00 20.03 195 ALA A CA 1
ATOM 1437 C C . ALA A 1 195 ? 27.192 58.919 -14.420 1.00 20.96 195 ALA A C 1
ATOM 1438 O O . ALA A 1 195 ? 27.563 59.083 -15.576 1.00 20.90 195 ALA A O 1
ATOM 1440 N N . LEU A 1 196 ? 26.301 59.723 -13.826 1.00 16.23 196 LEU A N 1
ATOM 1441 C CA . LEU A 1 196 ? 25.691 60.848 -14.531 1.00 15.47 196 LEU A CA 1
ATOM 1442 C C . LEU A 1 196 ? 26.692 61.972 -14.735 1.00 20.42 196 LEU A C 1
ATOM 1443 O O . LEU A 1 196 ? 26.601 62.675 -15.736 1.00 19.46 196 LEU A O 1
ATOM 1448 N N . SER A 1 197 ? 27.679 62.109 -13.820 1.00 18.80 197 SER A N 1
ATOM 1449 C CA . SER A 1 197 ? 28.742 63.117 -13.961 1.00 19.25 197 SER A CA 1
ATOM 1450 C C . SER A 1 197 ? 29.637 62.733 -15.149 1.00 23.86 197 SER A C 1
ATOM 1451 O O . SER A 1 197 ? 29.930 63.595 -15.984 1.00 23.52 197 SER A O 1
ATOM 1454 N N . GLN A 1 198 ? 30.053 61.442 -15.235 1.00 22.29 198 GLN A N 1
ATOM 1455 C CA . GLN A 1 198 ? 30.864 60.930 -16.352 1.00 23.48 198 GLN A CA 1
ATOM 1456 C C . GLN A 1 198 ? 30.140 61.145 -17.680 1.00 24.99 198 GLN A C 1
ATOM 1457 O O . GLN A 1 198 ? 30.782 61.482 -18.673 1.00 24.33 198 GLN A O 1
ATOM 1465 N N . ALA A 1 199 ? 28.801 60.992 -17.690 1.00 21.00 199 ALA A N 1
ATOM 1466 C CA . ALA A 1 199 ? 27.998 61.187 -18.910 1.00 20.89 199 ALA A CA 1
ATOM 1467 C C . ALA A 1 199 ? 27.891 62.648 -19.329 1.00 23.64 199 ALA A C 1
ATOM 1468 O O . ALA A 1 199 ? 27.565 62.924 -20.481 1.00 24.06 199 ALA A O 1
ATOM 1470 N N . GLY A 1 200 ? 28.096 63.580 -18.385 1.00 20.93 200 GLY A N 1
ATOM 1471 C CA . GLY A 1 200 ? 27.941 65.013 -18.623 1.00 20.57 200 GLY A CA 1
ATOM 1472 C C . GLY A 1 200 ? 26.452 65.358 -18.603 1.00 23.30 200 GLY A C 1
ATOM 1473 O O . GLY A 1 200 ? 26.025 66.276 -19.310 1.00 23.18 200 GLY A O 1
ATOM 1474 N N . PHE A 1 201 ? 25.650 64.602 -17.817 1.00 18.70 201 PHE A N 1
ATOM 1475 C CA . PHE A 1 201 ? 24.207 64.821 -17.721 1.00 18.17 201 PHE A CA 1
ATOM 1476 C C . PHE A 1 201 ? 23.907 66.217 -17.153 1.00 22.80 201 PHE A C 1
ATOM 1477 O O . PHE A 1 201 ? 24.419 66.572 -16.094 1.00 22.84 201 PHE A O 1
ATOM 1485 N N . GLN A 1 202 ? 23.123 67.009 -17.886 1.00 19.80 202 GLN A N 1
ATOM 1486 C CA . GLN A 1 202 ? 22.791 68.396 -17.525 1.00 20.42 202 GLN A CA 1
ATOM 1487 C C . GLN A 1 202 ? 21.395 68.556 -16.939 1.00 24.64 202 GLN A C 1
ATOM 1488 O O . GLN A 1 202 ? 21.048 69.655 -16.493 1.00 24.16 202 GLN A O 1
ATOM 1496 N N . GLY A 1 203 ? 20.576 67.501 -16.989 1.00 20.51 203 GLY A N 1
ATOM 1497 C CA . GLY A 1 203 ? 19.188 67.603 -16.538 1.00 19.96 203 GLY A CA 1
ATOM 1498 C C . GLY A 1 203 ? 18.992 67.424 -15.038 1.00 23.12 203 GLY A C 1
ATOM 1499 O O . GLY A 1 203 ? 19.949 67.427 -14.252 1.00 21.90 203 GLY A O 1
ATOM 1500 N N . LEU A 1 204 ? 17.725 67.277 -14.654 1.00 18.95 204 LEU A N 1
ATOM 1501 C CA . LEU A 1 204 ? 17.299 67.119 -13.279 1.00 19.25 204 LEU A CA 1
ATOM 1502 C C . LEU A 1 204 ? 17.337 65.655 -12.879 1.00 19.86 204 LEU A C 1
ATOM 1503 O O . LEU A 1 204 ? 16.865 64.804 -13.630 1.00 19.19 204 LEU A O 1
ATOM 1508 N N . VAL A 1 205 ? 17.898 65.363 -11.709 1.00 16.51 205 VAL A N 1
ATOM 1509 C CA . VAL A 1 205 ? 17.972 63.988 -11.214 1.00 17.30 205 VAL A CA 1
ATOM 1510 C C . VAL A 1 205 ? 17.079 63.912 -9.999 1.00 21.76 205 VAL A C 1
ATOM 1511 O O . VAL A 1 205 ? 17.339 64.586 -9.003 1.00 22.34 205 VAL A O 1
ATOM 1515 N N . LEU A 1 206 ? 16.030 63.098 -10.077 1.00 16.87 206 LEU A N 1
ATOM 1516 C CA . LEU A 1 206 ? 15.057 62.976 -8.997 1.00 15.98 206 LEU A CA 1
ATOM 1517 C C . LEU A 1 206 ? 15.500 62.001 -7.904 1.00 19.32 206 LEU A C 1
ATOM 1518 O O . LEU A 1 206 ? 16.366 61.166 -8.166 1.00 17.12 206 LEU A O 1
ATOM 1523 N N . PRO A 1 207 ? 14.866 62.059 -6.697 1.00 16.95 207 PRO A N 1
ATOM 1524 C CA . PRO A 1 207 ? 15.122 61.058 -5.658 1.00 16.63 207 PRO A CA 1
ATOM 1525 C C . PRO A 1 207 ? 14.615 59.683 -6.199 1.00 17.91 207 PRO A C 1
ATOM 1526 O O . PRO A 1 207 ? 13.769 59.685 -7.112 1.00 14.89 207 PRO A O 1
ATOM 1530 N N . PRO A 1 208 ? 15.122 58.524 -5.659 1.00 15.51 208 PRO A N 1
ATOM 1531 C CA . PRO A 1 208 ? 14.662 57.204 -6.111 1.00 15.43 208 PRO A CA 1
ATOM 1532 C C . PRO A 1 208 ? 13.156 57.051 -5.864 1.00 20.03 208 PRO A C 1
ATOM 1533 O O . PRO A 1 208 ? 12.621 57.627 -4.900 1.00 19.53 208 PRO A O 1
ATOM 1537 N N . VAL A 1 209 ? 12.464 56.363 -6.790 1.00 15.71 209 VAL A N 1
ATOM 1538 C CA . VAL A 1 209 ? 11.001 56.181 -6.760 1.00 15.24 209 VAL A CA 1
ATOM 1539 C C . VAL A 1 209 ? 10.495 55.574 -5.428 1.00 19.23 209 VAL A C 1
ATOM 1540 O O . VAL A 1 209 ? 9.425 55.975 -4.974 1.00 18.36 209 VAL A O 1
ATOM 1544 N N . GLY A 1 210 ? 11.266 54.662 -4.786 1.00 16.74 210 GLY A N 1
ATOM 1545 C CA . GLY A 1 210 ? 10.884 54.018 -3.516 1.00 16.25 210 GLY A CA 1
ATOM 1546 C C . GLY A 1 210 ? 10.637 55.002 -2.354 1.00 19.49 210 GLY A C 1
ATOM 1547 O O . GLY A 1 210 ? 9.972 54.630 -1.380 1.00 19.33 210 GLY A O 1
ATOM 1548 N N . LEU A 1 211 ? 11.147 56.236 -2.453 1.00 17.44 211 LEU A N 1
ATOM 1549 C CA . LEU A 1 211 ? 10.982 57.260 -1.404 1.00 18.10 211 LEU A CA 1
ATOM 1550 C C . LEU A 1 211 ? 9.780 58.182 -1.630 1.00 21.57 211 LEU A C 1
ATOM 1551 O O . LEU A 1 211 ? 9.532 59.061 -0.798 1.00 20.43 211 LEU A O 1
ATOM 1556 N N . ALA A 1 212 ? 9.039 57.988 -2.737 1.00 17.54 212 ALA A N 1
ATOM 1557 C CA . ALA A 1 212 ? 7.894 58.846 -3.072 1.00 17.11 212 ALA A CA 1
ATOM 1558 C C . ALA A 1 212 ? 6.786 58.811 -2.013 1.00 19.25 212 ALA A C 1
ATOM 1559 O O . ALA A 1 212 ? 6.567 57.767 -1.408 1.00 17.01 212 ALA A O 1
ATOM 1561 N N . PRO A 1 213 ? 6.048 59.935 -1.816 1.00 19.64 213 PRO A N 1
ATOM 1562 C CA . PRO A 1 213 ? 4.983 59.949 -0.795 1.00 19.96 213 PRO A CA 1
ATOM 1563 C C . PRO A 1 213 ? 3.848 58.968 -1.045 1.00 22.48 213 PRO A C 1
ATOM 1564 O O . PRO A 1 213 ? 3.226 58.508 -0.087 1.00 21.83 213 PRO A O 1
ATOM 1568 N N . GLN A 1 214 ? 3.604 58.589 -2.317 1.00 18.49 214 GLN A N 1
ATOM 1569 C CA . GLN A 1 214 ? 2.506 57.668 -2.640 1.00 18.06 214 GLN A CA 1
ATOM 1570 C C . GLN A 1 214 ? 2.869 56.189 -2.517 1.00 20.66 214 GLN A C 1
ATOM 1571 O O . GLN A 1 214 ? 1.991 55.358 -2.705 1.00 19.25 214 GLN A O 1
ATOM 1579 N N . VAL A 1 215 ? 4.151 55.849 -2.233 1.00 16.28 215 VAL A N 1
ATOM 1580 C CA . VAL A 1 215 ? 4.558 54.444 -2.129 1.00 14.46 215 VAL A CA 1
ATOM 1581 C C . VAL A 1 215 ? 3.789 53.687 -1.008 1.00 17.07 215 VAL A C 1
ATOM 1582 O O . VAL A 1 215 ? 3.300 52.603 -1.300 1.00 16.25 215 VAL A O 1
ATOM 1586 N N . PRO A 1 216 ? 3.664 54.222 0.239 1.00 16.34 216 PRO A N 1
ATOM 1587 C CA . PRO A 1 216 ? 2.903 53.469 1.259 1.00 17.33 216 PRO A CA 1
ATOM 1588 C C . PRO A 1 216 ? 1.474 53.080 0.813 1.00 20.64 216 PRO A C 1
ATOM 1589 O O . PRO A 1 216 ? 1.089 51.934 0.994 1.00 19.33 216 PRO A O 1
ATOM 1593 N N . ALA A 1 217 ? 0.739 53.998 0.154 1.00 19.66 217 ALA A N 1
ATOM 1594 C CA . ALA A 1 217 ? -0.627 53.725 -0.337 1.00 19.56 217 ALA A CA 1
ATOM 1595 C C . ALA A 1 217 ? -0.625 52.663 -1.426 1.00 21.50 217 ALA A C 1
ATOM 1596 O O . ALA A 1 217 ? -1.469 51.772 -1.408 1.00 21.07 217 ALA A O 1
ATOM 1598 N N . MET A 1 218 ? 0.401 52.681 -2.305 1.00 17.86 218 MET A N 1
ATOM 1599 C CA . MET A 1 218 ? 0.577 51.693 -3.362 1.00 17.61 218 MET A CA 1
ATOM 1600 C C . MET A 1 218 ? 0.779 50.292 -2.758 1.00 20.92 218 MET A C 1
ATOM 1601 O O . MET A 1 218 ? 0.110 49.344 -3.168 1.00 20.41 218 MET A O 1
ATOM 1606 N N . ILE A 1 219 ? 1.680 50.165 -1.760 1.00 19.29 219 ILE A N 1
ATOM 1607 C CA . ILE A 1 219 ? 1.945 48.881 -1.088 1.00 17.99 219 ILE A CA 1
ATOM 1608 C C . ILE A 1 219 ? 0.671 48.400 -0.360 1.00 20.66 219 ILE A C 1
ATOM 1609 O O . ILE A 1 219 ? 0.310 47.229 -0.468 1.00 19.97 219 ILE A O 1
ATOM 1614 N N . ALA A 1 220 ? 0.004 49.311 0.365 1.00 19.07 220 ALA A N 1
ATOM 1615 C CA . ALA A 1 220 ? -1.240 49.003 1.080 1.00 20.06 220 ALA A CA 1
ATOM 1616 C C . ALA A 1 220 ? -2.304 48.386 0.139 1.00 23.92 220 ALA A C 1
ATOM 1617 O O . ALA A 1 220 ? -2.931 47.383 0.494 1.00 22.20 220 ALA A O 1
ATOM 1619 N N . GLU A 1 221 ? -2.464 48.960 -1.079 1.00 21.61 221 GLU A N 1
ATOM 1620 C CA . GLU A 1 221 ? -3.456 48.459 -2.045 1.00 21.36 221 GLU A CA 1
ATOM 1621 C C . GLU A 1 221 ? -3.107 47.079 -2.536 1.00 25.53 221 GLU A C 1
ATOM 1622 O O . GLU A 1 221 ? -4.006 46.258 -2.685 1.00 25.60 221 GLU A O 1
ATOM 1628 N N . SER A 1 222 ? -1.800 46.784 -2.700 1.00 20.95 222 SER A N 1
ATOM 1629 C CA . SER A 1 222 ? -1.331 45.465 -3.100 1.00 21.25 222 SER A CA 1
ATOM 1630 C C . SER A 1 222 ? -1.530 44.413 -1.994 1.00 25.52 222 SER A C 1
ATOM 1631 O O . SER A 1 222 ? -1.838 43.268 -2.310 1.00 25.66 222 SER A O 1
ATOM 1634 N N . ILE A 1 223 ? -1.381 44.807 -0.710 1.00 23.79 223 ILE A N 1
ATOM 1635 C CA . ILE A 1 223 ? -1.613 43.926 0.445 1.00 24.70 223 ILE A CA 1
ATOM 1636 C C . ILE A 1 223 ? -3.135 43.610 0.536 1.00 30.50 223 ILE A C 1
ATOM 1637 O O . ILE A 1 223 ? -3.515 42.436 0.576 1.00 30.21 223 ILE A O 1
ATOM 1642 N N . LYS A 1 224 ? -3.976 44.665 0.570 1.00 28.78 224 LYS A N 1
ATOM 1643 C CA . LYS A 1 224 ? -5.448 44.591 0.637 1.00 29.55 224 LYS A CA 1
ATOM 1644 C C . LYS A 1 224 ? -6.027 43.666 -0.441 1.00 37.07 224 LYS A C 1
ATOM 1645 O O . LYS A 1 224 ? -6.924 42.880 -0.145 1.00 37.37 224 LYS A O 1
ATOM 1651 N N . ALA A 1 225 ? -5.475 43.729 -1.673 1.00 35.90 225 ALA A N 1
ATOM 1652 C CA . ALA A 1 225 ? -5.880 42.904 -2.816 1.00 36.63 225 ALA A CA 1
ATOM 1653 C C . ALA A 1 225 ? -5.543 41.423 -2.622 1.00 42.69 225 ALA A C 1
ATOM 1654 O O . ALA A 1 225 ? -6.217 40.566 -3.200 1.00 42.29 225 ALA A O 1
ATOM 1656 N N . ALA A 1 226 ? -4.495 41.119 -1.831 1.00 40.79 226 ALA A N 1
ATOM 1657 C CA . ALA A 1 226 ? -4.064 39.741 -1.571 1.00 41.28 226 ALA A CA 1
ATOM 1658 C C . ALA A 1 226 ? -4.742 39.100 -0.345 1.00 46.58 226 ALA A C 1
ATOM 1659 O O . ALA A 1 226 ? -4.587 37.897 -0.119 1.00 45.56 226 ALA A O 1
ATOM 1661 N N . LEU A 1 227 ? -5.495 39.896 0.433 1.00 45.37 227 LEU A N 1
ATOM 1662 C CA . LEU A 1 227 ? -6.222 39.411 1.614 1.00 46.53 227 LEU A CA 1
ATOM 1663 C C . LEU A 1 227 ? -7.632 38.937 1.227 1.00 54.59 227 LEU A C 1
ATOM 1664 O O . LEU A 1 227 ? -8.172 39.371 0.207 1.00 54.31 227 LEU A O 1
ATOM 1669 N N . SER A 1 228 ? -8.231 38.063 2.049 1.00 54.60 228 SER A N 1
ATOM 1670 C CA . SER A 1 228 ? -9.590 37.575 1.806 1.00 55.79 228 SER A CA 1
ATOM 1671 C C . SER A 1 228 ? -10.417 37.614 3.083 1.00 61.16 228 SER A C 1
ATOM 1672 O O . SER A 1 228 ? -10.145 38.422 3.972 1.00 61.64 228 SER A O 1
#

Solvent-accessible surface area: 10772 Å² total; per-residue (Å²): 180,52,4,2,0,0,2,52,25,41,116,64,94,38,31,67,20,17,147,56,10,80,58,16,2,62,105,0,33,97,74,0,114,96,12,51,4,140,1,0,1,28,30,53,118,47,7,10,102,106,6,64,62,150,5,18,0,0,0,1,6,43,22,59,24,167,39,14,181,59,15,0,40,126,87,1,46,132,41,51,0,79,165,11,129,45,5,90,5,0,12,62,7,118,29,0,62,70,11,0,44,53,31,1,40,115,6,2,137,99,81,59,40,80,37,77,42,0,45,0,1,0,0,6,75,7,27,69,244,44,205,36,24,1,85,14,0,97,159,10,4,68,39,3,32,106,119,14,62,38,18,53,9,0,0,38,92,43,87,63,91,0,10,89,20,1,101,140,21,74,123,109,1,0,0,0,0,7,6,5,11,76,34,33,26,99,80,22,74,1,94,40,12,8,85,127,6,50,29,116,18,52,65,24,93,5,0,5,86,6,99,92,0,7,47,18,0,0,101,24,0,75,91,18,41,169

Foldseek 3Di:
DAEEEEEEAFDDDCVVVQVQQQVLQVLLDVLQVVYDTGYFYPNDPLRQLVDELAYEYAYQDQFDDCCNPPVVLVVNVVSHHNNHHYFGYPNPQPCLLVLVQVVQCVVCVVVVHQQAAAEEEEEEAQDPVDNGNVVSSVVSQVSNQVRYVHYDYAHQHDPVHLLNVQAPHDLRYEYEYAGQDPSVVVVSPSVVSNVSRVRNYHYDDHSNPDPCNSVSVSVSVVVPDD

B-factor: mean 31.81, std 16.83, range [12.86, 152.63]